Protein AF-A0A844G0D5-F1 (afdb_monomer_lite)

Structure (mmCIF, N/CA/C/O backbone):
data_AF-A0A844G0D5-F1
#
_entry.id   AF-A0A844G0D5-F1
#
loop_
_atom_site.group_PDB
_atom_site.id
_atom_site.type_symbol
_atom_site.label_atom_id
_atom_site.label_alt_id
_atom_site.label_comp_id
_atom_site.label_asym_id
_atom_site.label_entity_id
_atom_site.label_seq_id
_atom_site.pdbx_PDB_ins_code
_atom_site.Cartn_x
_atom_site.Cartn_y
_atom_site.Cartn_z
_atom_site.occupancy
_atom_site.B_iso_or_equiv
_atom_site.auth_seq_id
_atom_site.auth_comp_id
_atom_site.auth_asym_id
_atom_site.auth_atom_id
_atom_site.pdbx_PDB_model_num
ATOM 1 N N . MET A 1 1 ? -39.140 -32.812 5.237 1.00 31.84 1 MET A N 1
ATOM 2 C CA . MET A 1 1 ? -38.578 -34.084 4.718 1.00 31.84 1 MET A CA 1
ATOM 3 C C . MET A 1 1 ? -37.807 -33.756 3.448 1.00 31.84 1 MET A C 1
ATOM 5 O O . MET A 1 1 ? -38.370 -33.032 2.650 1.00 31.84 1 MET A O 1
ATOM 9 N N . SER A 1 2 ? -36.583 -34.176 3.140 1.00 32.50 2 SER A N 1
ATOM 10 C CA . SER A 1 2 ? -35.478 -34.917 3.774 1.00 32.50 2 SER A CA 1
ATOM 11 C C . SER A 1 2 ? -34.300 -34.649 2.803 1.00 32.50 2 SER A C 1
ATOM 13 O O . SER A 1 2 ? -34.477 -34.828 1.607 1.00 32.50 2 SER A O 1
ATOM 15 N N . MET A 1 3 ? -33.270 -33.871 3.144 1.00 36.62 3 MET A N 1
ATOM 16 C CA . MET A 1 3 ? -31.969 -34.285 3.696 1.00 36.62 3 MET A CA 1
ATOM 17 C C . MET A 1 3 ? -31.390 -35.587 3.098 1.00 36.62 3 MET A C 1
ATOM 19 O O . MET A 1 3 ? -31.870 -36.661 3.444 1.00 36.62 3 MET A O 1
ATOM 23 N N . LYS A 1 4 ? -30.366 -35.449 2.232 1.00 37.72 4 LYS A N 1
ATOM 24 C CA . LYS A 1 4 ? -29.312 -36.396 1.756 1.00 37.72 4 LYS A CA 1
ATOM 25 C C . LYS A 1 4 ? -28.784 -35.773 0.440 1.00 37.72 4 LYS A C 1
ATOM 27 O O . LYS A 1 4 ? -29.579 -35.555 -0.458 1.00 37.72 4 LYS A O 1
ATOM 32 N N . TYR A 1 5 ? -27.543 -35.312 0.275 1.00 47.44 5 TYR A N 1
ATOM 33 C CA . TYR A 1 5 ? -26.278 -35.990 0.537 1.00 47.44 5 TYR A CA 1
ATOM 34 C C . TYR A 1 5 ? -25.176 -35.025 1.004 1.00 47.44 5 TYR A C 1
ATOM 36 O O . TYR A 1 5 ? -25.018 -33.913 0.506 1.00 47.44 5 TYR A O 1
ATOM 44 N N . LEU A 1 6 ? -24.429 -35.523 1.985 1.00 38.25 6 LEU A N 1
ATOM 45 C CA . LEU A 1 6 ? -23.197 -35.012 2.568 1.00 38.25 6 LEU A CA 1
ATOM 46 C C . LEU A 1 6 ? -21.971 -35.536 1.795 1.00 38.25 6 LEU A C 1
ATOM 48 O O . LEU A 1 6 ? -22.014 -36.645 1.275 1.00 38.25 6 LEU A O 1
ATOM 52 N N . LEU A 1 7 ? -20.873 -34.777 1.916 1.00 35.59 7 LEU A N 1
ATOM 53 C CA . LEU A 1 7 ? -19.469 -35.218 2.025 1.00 35.59 7 LEU A CA 1
ATOM 54 C C . LEU A 1 7 ? -18.806 -35.940 0.837 1.00 35.59 7 LEU A C 1
ATOM 56 O O . LEU A 1 7 ? -19.034 -37.121 0.616 1.00 35.59 7 LEU A O 1
ATOM 60 N N . ALA A 1 8 ? -17.812 -35.277 0.234 1.00 34.84 8 ALA A N 1
ATOM 61 C CA . ALA A 1 8 ? -16.423 -35.761 0.163 1.00 34.84 8 ALA A CA 1
ATOM 62 C C . ALA A 1 8 ? -15.520 -34.684 -0.470 1.00 34.84 8 ALA A C 1
ATOM 64 O O . ALA A 1 8 ? -15.892 -34.087 -1.475 1.00 34.84 8 ALA A O 1
ATOM 65 N N . GLY A 1 9 ? -14.335 -34.442 0.106 1.00 31.00 9 GLY A N 1
ATOM 66 C CA . GLY A 1 9 ? -13.306 -33.598 -0.519 1.00 31.00 9 GLY A CA 1
ATOM 67 C C . GLY A 1 9 ? -12.493 -32.678 0.396 1.00 31.00 9 GLY A C 1
ATOM 68 O O . GLY A 1 9 ? -12.025 -31.647 -0.071 1.00 31.00 9 GLY A O 1
ATOM 69 N N . LEU A 1 10 ? -12.323 -33.005 1.683 1.00 35.44 10 LEU A N 1
ATOM 70 C CA . LEU A 1 10 ? -11.300 -32.397 2.546 1.00 35.44 10 LEU A CA 1
ATOM 71 C C . LEU A 1 10 ? -10.013 -33.235 2.452 1.00 35.44 10 LEU A C 1
ATOM 73 O O . LEU A 1 10 ? -9.980 -34.359 2.943 1.00 35.44 10 LEU A O 1
ATOM 77 N N . ALA A 1 11 ? -8.959 -32.680 1.856 1.00 38.16 11 ALA A N 1
ATOM 78 C CA . ALA A 1 11 ? -7.581 -33.156 2.004 1.00 38.16 11 ALA A CA 1
ATOM 79 C C . ALA A 1 11 ? -6.695 -31.913 2.198 1.00 38.16 11 ALA A C 1
ATOM 81 O O . ALA A 1 11 ? -6.458 -31.143 1.276 1.00 38.16 11 ALA A O 1
ATOM 82 N N . ALA A 1 12 ? -6.487 -31.523 3.456 1.00 36.75 12 ALA A N 1
ATOM 83 C CA . ALA A 1 12 ? -5.234 -31.748 4.178 1.00 36.75 12 ALA A CA 1
ATOM 84 C C . ALA A 1 12 ? -4.083 -30.841 3.697 1.00 36.75 12 ALA A C 1
ATOM 86 O O . ALA A 1 12 ? -3.117 -31.297 3.095 1.00 36.75 12 ALA A O 1
ATOM 87 N N . PHE A 1 13 ? -4.152 -29.547 4.036 1.00 33.94 13 PHE A N 1
ATOM 88 C CA . PHE A 1 13 ? -2.944 -28.728 4.149 1.00 33.94 13 PHE A CA 1
ATOM 89 C C . PHE A 1 13 ? -2.315 -29.043 5.509 1.00 33.94 13 PHE A C 1
ATOM 91 O O . PHE A 1 13 ? -2.701 -28.496 6.543 1.00 33.94 13 PHE A O 1
ATOM 98 N N . ALA A 1 14 ? -1.416 -30.026 5.505 1.00 38.28 14 ALA A N 1
ATOM 99 C CA . ALA A 1 14 ? -0.657 -30.431 6.672 1.00 38.28 14 ALA A CA 1
ATOM 100 C C . ALA A 1 14 ? 0.222 -29.262 7.137 1.00 38.28 14 ALA A C 1
ATOM 102 O O . ALA A 1 14 ? 1.175 -28.847 6.481 1.00 38.28 14 ALA A O 1
ATOM 103 N N . PHE A 1 15 ? -0.155 -28.729 8.291 1.00 33.50 15 PHE A N 1
ATOM 104 C CA . PHE A 1 15 ? 0.658 -27.898 9.155 1.00 33.50 15 PHE A CA 1
ATOM 105 C C . PHE A 1 15 ? 1.922 -28.691 9.508 1.00 33.50 15 PHE A C 1
ATOM 107 O O . PHE A 1 15 ? 1.870 -29.612 10.322 1.00 33.50 15 PHE A O 1
ATOM 114 N N . CYS A 1 16 ? 3.055 -28.371 8.882 1.00 36.06 16 CYS A N 1
ATOM 115 C CA . CYS A 1 16 ? 4.358 -28.906 9.275 1.00 36.06 16 CYS A CA 1
ATOM 116 C C . CYS A 1 16 ? 4.806 -28.288 10.612 1.00 36.06 16 CYS A C 1
ATOM 118 O O . CYS A 1 16 ? 5.798 -27.569 10.675 1.00 36.06 16 CYS A O 1
ATOM 120 N N . ALA A 1 17 ? 4.083 -28.581 11.695 1.00 38.66 17 ALA A N 1
ATOM 121 C CA . ALA A 1 17 ? 4.674 -28.674 13.021 1.00 38.66 17 ALA A CA 1
ATOM 122 C C . ALA A 1 17 ? 5.252 -30.084 13.152 1.00 38.66 17 ALA A C 1
ATOM 124 O O . ALA A 1 17 ? 4.632 -30.998 13.693 1.00 38.66 17 ALA A O 1
ATOM 125 N N . GLY A 1 18 ? 6.442 -30.261 12.581 1.00 33.59 18 GLY A N 1
ATOM 126 C CA . GLY A 1 18 ? 7.278 -31.412 12.871 1.00 33.59 18 GLY A CA 1
ATOM 127 C C . GLY A 1 18 ? 7.755 -31.316 14.314 1.00 33.59 18 GLY A C 1
ATOM 128 O O . GLY A 1 18 ? 8.625 -30.511 14.633 1.00 33.59 18 GLY A O 1
ATOM 129 N N . LEU A 1 19 ? 7.139 -32.132 15.166 1.00 35.66 19 LEU A N 1
ATOM 130 C CA . LEU A 1 19 ? 7.637 -32.573 16.462 1.00 35.66 19 LEU A CA 1
ATOM 131 C C . LEU A 1 19 ? 9.117 -32.967 16.342 1.00 35.66 19 LEU A C 1
ATOM 133 O O . LEU A 1 19 ? 9.436 -34.039 15.833 1.00 35.66 19 LEU A O 1
ATOM 137 N N . TYR A 1 20 ? 10.019 -32.119 16.833 1.00 32.41 20 TYR A N 1
ATOM 138 C CA . TYR A 1 20 ? 11.376 -32.545 17.155 1.00 32.41 20 TYR A CA 1
ATOM 139 C C . TYR A 1 20 ? 11.328 -33.215 18.530 1.00 32.41 20 TYR A C 1
ATOM 141 O O . TYR A 1 20 ? 11.300 -32.553 19.567 1.00 32.41 20 TYR A O 1
ATOM 149 N N . ALA A 1 21 ? 11.286 -34.547 18.532 1.00 36.50 21 ALA A N 1
ATOM 150 C CA . ALA A 1 21 ? 11.771 -35.319 19.663 1.00 36.50 21 ALA A CA 1
ATOM 151 C C . ALA A 1 21 ? 13.274 -35.019 19.791 1.00 36.50 21 ALA A C 1
ATOM 153 O O . ALA A 1 21 ? 14.053 -35.334 18.892 1.00 36.50 21 ALA A O 1
ATOM 154 N N . GLY A 1 22 ? 13.664 -34.314 20.852 1.00 35.66 22 GLY A N 1
ATOM 155 C CA . GLY A 1 22 ? 15.055 -33.934 21.082 1.00 35.66 22 GLY A CA 1
ATOM 156 C C . GLY A 1 22 ? 15.931 -35.149 21.414 1.00 35.66 22 GLY A C 1
ATOM 157 O O . GLY A 1 22 ? 15.570 -35.910 22.313 1.00 35.66 22 GLY A O 1
ATOM 158 N N . PRO A 1 23 ? 17.092 -35.325 20.758 1.00 41.28 23 PRO A N 1
ATOM 159 C CA . PRO A 1 23 ? 18.211 -36.073 21.312 1.00 41.28 23 PRO A CA 1
ATOM 160 C C . PRO A 1 23 ? 19.086 -35.150 22.190 1.00 41.28 23 PRO A C 1
ATOM 162 O O . PRO A 1 23 ? 18.969 -33.924 22.107 1.00 41.28 23 PRO A O 1
ATOM 165 N N . PRO A 1 24 ? 19.910 -35.718 23.090 1.00 39.94 24 PRO A N 1
ATOM 166 C CA . PRO A 1 24 ? 20.406 -35.038 24.281 1.00 39.94 24 PRO A CA 1
ATOM 167 C C . PRO A 1 24 ? 21.399 -33.912 23.978 1.00 39.94 24 PRO A C 1
ATOM 169 O O . PRO A 1 24 ? 22.038 -33.856 22.930 1.00 39.94 24 PRO A O 1
ATOM 172 N N . ALA A 1 25 ? 21.505 -33.015 24.955 1.00 50.50 25 ALA A N 1
ATOM 173 C CA . ALA A 1 25 ? 22.371 -31.850 24.968 1.00 50.50 25 ALA A CA 1
ATOM 174 C C . ALA A 1 25 ? 23.836 -32.157 24.599 1.00 50.50 25 ALA A C 1
ATOM 176 O O . ALA A 1 25 ? 24.420 -33.112 25.105 1.00 50.50 25 ALA A O 1
ATOM 177 N N . GLY A 1 26 ? 24.450 -31.243 23.833 1.00 48.50 26 GLY A N 1
ATOM 178 C CA . GLY A 1 26 ? 25.867 -30.912 24.025 1.00 48.50 26 GLY A CA 1
ATOM 179 C C . GLY A 1 26 ? 26.866 -31.239 22.912 1.00 48.50 26 GLY A C 1
ATOM 180 O O . GLY A 1 26 ? 27.995 -31.587 23.238 1.00 48.50 26 GLY A O 1
ATOM 181 N N . GLY A 1 27 ? 26.531 -31.076 21.628 1.00 45.41 27 GLY A N 1
ATOM 182 C CA . GLY A 1 27 ? 27.540 -31.098 20.558 1.00 45.41 27 GLY A CA 1
ATOM 183 C C . GLY A 1 27 ? 27.224 -30.112 19.429 1.00 45.41 27 GLY A C 1
ATOM 184 O O . GLY A 1 27 ? 26.044 -29.927 19.121 1.00 45.41 27 GLY A O 1
ATOM 185 N N . PRO A 1 28 ? 28.229 -29.451 18.817 1.00 53.16 28 PRO A N 1
ATOM 186 C CA . PRO A 1 28 ? 28.007 -28.681 17.598 1.00 53.16 28 PRO A CA 1
ATOM 187 C C . PRO A 1 28 ? 27.463 -29.606 16.496 1.00 53.16 28 PRO A C 1
ATOM 189 O O . PRO A 1 28 ? 27.826 -30.787 16.462 1.00 53.16 28 PRO A O 1
ATOM 192 N N . PRO A 1 29 ? 26.580 -29.106 15.612 1.00 54.66 29 PRO A N 1
ATOM 193 C CA . PRO A 1 29 ? 26.062 -29.906 14.510 1.00 54.66 29 PRO A CA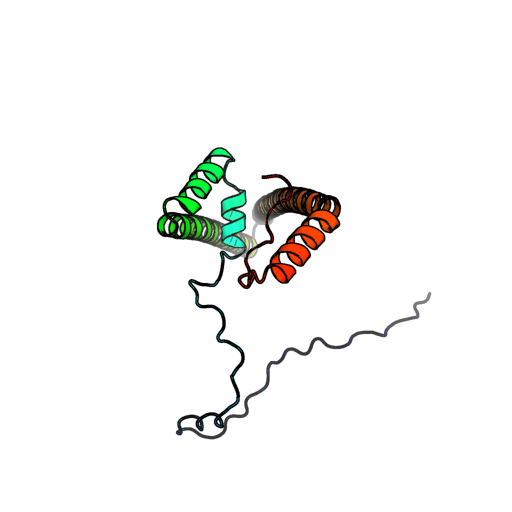 1
ATOM 194 C C . PRO A 1 29 ? 27.230 -30.438 13.664 1.00 54.66 29 PRO A C 1
ATOM 196 O O . PRO A 1 29 ? 28.222 -29.721 13.494 1.00 54.66 29 PRO A O 1
ATOM 199 N N . PRO A 1 30 ? 27.139 -31.677 13.143 1.00 55.47 30 PRO A N 1
ATOM 200 C CA . PRO A 1 30 ? 28.159 -32.196 12.246 1.00 55.47 30 PRO A CA 1
ATOM 201 C C . PRO A 1 30 ? 28.320 -31.232 11.061 1.00 55.47 30 PRO A C 1
ATOM 203 O O . PRO A 1 30 ? 27.312 -30.693 10.584 1.00 55.47 30 PRO A O 1
ATOM 206 N N . PRO A 1 31 ? 29.556 -30.977 10.598 1.00 59.41 31 PRO A N 1
ATOM 207 C CA . PRO A 1 31 ? 29.761 -30.164 9.412 1.00 59.41 31 PRO A CA 1
ATOM 208 C C . PRO A 1 31 ? 28.974 -30.782 8.246 1.00 59.41 31 PRO A C 1
ATOM 210 O O . PRO A 1 31 ? 28.897 -32.013 8.148 1.00 59.41 31 PRO A O 1
ATOM 213 N N . PRO A 1 32 ? 28.339 -29.958 7.396 1.00 57.19 32 PRO A N 1
ATOM 214 C CA . PRO A 1 32 ? 27.645 -30.473 6.228 1.00 57.19 32 PRO A CA 1
ATOM 215 C C . PRO A 1 32 ? 28.630 -31.268 5.355 1.00 57.19 32 PRO A C 1
ATOM 217 O O . PRO A 1 32 ? 29.802 -30.894 5.281 1.00 57.19 32 PRO A O 1
ATOM 220 N N . PRO A 1 33 ? 28.183 -32.360 4.711 1.00 58.94 33 PRO A N 1
ATOM 221 C CA . PRO A 1 33 ? 29.015 -33.093 3.768 1.00 58.94 33 PRO A CA 1
ATOM 222 C C . PRO A 1 33 ? 29.485 -32.149 2.656 1.00 58.94 33 PRO A C 1
ATOM 224 O O . PRO A 1 33 ? 28.680 -31.398 2.096 1.00 58.94 33 PRO A O 1
ATOM 227 N N . ASP A 1 34 ? 30.784 -32.183 2.362 1.00 48.97 34 ASP A N 1
ATOM 228 C CA . ASP A 1 34 ? 31.398 -31.363 1.321 1.00 48.97 34 ASP A CA 1
ATOM 229 C C . ASP A 1 34 ? 30.656 -31.559 -0.014 1.00 48.97 34 ASP A C 1
ATOM 231 O O . ASP A 1 34 ? 30.569 -32.672 -0.533 1.00 48.97 34 ASP A O 1
ATOM 235 N N . GLY A 1 35 ? 30.115 -30.472 -0.576 1.00 54.34 35 GLY A N 1
ATOM 236 C CA . GLY A 1 35 ? 29.623 -30.442 -1.960 1.00 54.34 35 GLY A CA 1
ATOM 237 C C . GLY A 1 35 ? 28.108 -30.376 -2.180 1.00 54.34 35 GLY A C 1
ATOM 238 O O . GLY A 1 35 ? 27.682 -30.410 -3.332 1.00 54.34 35 GLY A O 1
ATOM 239 N N . VAL A 1 36 ? 27.280 -30.233 -1.142 1.00 48.06 36 VAL A N 1
ATOM 240 C CA . VAL A 1 36 ? 25.894 -29.763 -1.323 1.00 48.06 36 VAL A CA 1
ATOM 241 C C . VAL A 1 36 ? 25.842 -28.259 -1.104 1.00 48.06 36 VAL A C 1
ATOM 243 O O . VAL A 1 36 ? 25.799 -27.790 0.033 1.00 48.06 36 VAL A O 1
ATOM 246 N N . ASP A 1 37 ? 25.833 -27.503 -2.205 1.00 54.06 37 ASP A N 1
ATOM 247 C CA . ASP A 1 37 ? 25.404 -26.107 -2.191 1.00 54.06 37 ASP A CA 1
ATOM 248 C C . ASP A 1 37 ? 24.008 -26.066 -1.563 1.00 54.06 37 ASP A C 1
ATOM 250 O O . ASP A 1 37 ? 23.011 -26.484 -2.161 1.00 54.06 37 ASP A O 1
ATOM 254 N N . GLY A 1 38 ? 23.939 -25.625 -0.305 1.00 53.16 38 GLY A N 1
ATOM 255 C CA . GLY A 1 38 ? 22.669 -25.368 0.354 1.00 53.16 38 GLY A CA 1
ATOM 256 C C . GLY A 1 38 ? 21.828 -24.413 -0.500 1.00 53.16 38 GLY A C 1
ATOM 257 O O . GLY A 1 38 ? 22.382 -23.647 -1.296 1.00 53.16 38 GLY A O 1
ATOM 258 N N . PRO A 1 39 ? 20.489 -24.426 -0.357 1.00 64.44 39 PRO A N 1
ATOM 259 C CA . PRO A 1 39 ? 19.655 -23.438 -1.030 1.00 64.44 39 PRO A CA 1
ATOM 260 C C . PRO A 1 39 ? 20.236 -22.042 -0.765 1.00 64.44 39 PRO A C 1
ATOM 262 O O . PRO A 1 39 ? 20.651 -21.781 0.373 1.00 64.44 39 PRO A O 1
ATOM 265 N N . PRO A 1 40 ? 20.314 -21.167 -1.789 1.00 67.06 40 PRO A N 1
ATOM 266 C CA . PRO A 1 40 ? 20.965 -19.875 -1.648 1.00 67.06 40 PRO A CA 1
ATOM 267 C C . PRO A 1 40 ? 20.401 -19.167 -0.415 1.00 67.06 40 PRO A C 1
ATOM 269 O O . PRO A 1 40 ? 19.182 -19.220 -0.191 1.00 67.06 40 PRO A O 1
ATOM 272 N N . PRO A 1 41 ? 21.262 -18.546 0.411 1.00 64.44 41 PRO A N 1
ATOM 273 C CA . PRO A 1 41 ? 20.816 -17.912 1.636 1.00 64.44 41 PRO A CA 1
ATOM 274 C C . PRO A 1 41 ? 19.680 -16.938 1.307 1.00 64.44 41 PRO A C 1
ATOM 276 O O . PRO A 1 41 ? 19.742 -16.250 0.280 1.00 64.44 41 PRO A O 1
ATOM 279 N N . PRO A 1 42 ? 18.620 -16.881 2.137 1.00 60.09 42 PRO A N 1
ATOM 280 C CA . PRO A 1 42 ? 17.529 -15.955 1.895 1.00 60.09 42 PRO A CA 1
ATOM 281 C C . PRO A 1 42 ? 18.110 -14.546 1.751 1.00 60.09 42 PRO A C 1
ATOM 283 O O . PRO A 1 42 ? 19.023 -14.194 2.506 1.00 60.09 42 PRO A O 1
ATOM 286 N N . PRO A 1 43 ? 17.593 -13.732 0.812 1.00 55.78 43 PRO A N 1
ATOM 287 C CA . PRO A 1 43 ? 18.140 -12.412 0.560 1.00 55.78 43 PRO A CA 1
ATOM 288 C C . PRO A 1 43 ? 18.223 -11.633 1.871 1.00 55.78 43 PRO A C 1
ATOM 290 O O . PRO A 1 43 ? 17.287 -11.659 2.693 1.00 55.78 43 PRO A O 1
ATOM 293 N N . SER A 1 44 ? 19.362 -10.964 2.065 1.00 53.00 44 SER A N 1
ATOM 294 C CA . SER A 1 44 ? 19.618 -10.145 3.249 1.00 53.00 44 SER A CA 1
ATOM 295 C C . SER A 1 44 ? 18.489 -9.128 3.441 1.00 53.00 44 SER A C 1
ATOM 297 O O . SER A 1 44 ? 17.753 -8.794 2.510 1.00 53.00 44 SER A O 1
ATOM 299 N N . ARG A 1 45 ? 18.326 -8.588 4.653 1.00 54.22 45 ARG A N 1
ATOM 300 C CA . ARG A 1 45 ? 17.307 -7.554 4.927 1.00 54.22 45 ARG A CA 1
ATOM 301 C C . ARG A 1 45 ? 17.429 -6.338 3.992 1.00 54.22 45 ARG A C 1
ATOM 303 O O . ARG A 1 45 ? 16.438 -5.654 3.764 1.00 54.22 45 ARG A O 1
ATOM 310 N N . GLU A 1 46 ? 18.620 -6.094 3.452 1.00 48.84 46 GLU A N 1
ATOM 311 C CA . GLU A 1 46 ? 18.920 -5.040 2.478 1.00 48.84 46 GLU A CA 1
ATOM 312 C C . GLU A 1 46 ? 18.571 -5.430 1.036 1.00 48.84 46 GLU A C 1
ATOM 314 O O . GLU A 1 46 ? 18.187 -4.563 0.255 1.00 48.84 46 GLU A O 1
ATOM 319 N N . GLN A 1 47 ? 18.659 -6.720 0.696 1.00 48.31 47 GLN A N 1
ATOM 320 C CA . GLN A 1 47 ? 18.222 -7.276 -0.592 1.00 48.31 47 GLN A CA 1
ATOM 321 C C . GLN A 1 47 ? 16.711 -7.537 -0.637 1.00 48.31 47 GLN A C 1
ATOM 323 O O . GLN A 1 47 ? 16.117 -7.637 -1.711 1.00 48.31 47 GLN A O 1
ATOM 328 N N . ARG A 1 48 ? 16.063 -7.653 0.526 1.00 60.75 48 ARG A N 1
ATOM 329 C CA . ARG A 1 48 ? 14.614 -7.795 0.627 1.00 60.75 48 ARG A CA 1
ATOM 330 C C . ARG A 1 48 ? 13.979 -6.447 0.280 1.00 60.75 48 ARG A C 1
ATOM 332 O O . ARG A 1 48 ? 14.128 -5.470 1.010 1.00 60.75 48 ARG A O 1
ATOM 339 N N . GLY A 1 49 ? 13.282 -6.399 -0.855 1.00 66.44 49 GLY A N 1
ATOM 340 C CA . GLY A 1 49 ? 12.522 -5.223 -1.272 1.00 66.44 49 GLY A CA 1
ATOM 341 C C . GLY A 1 49 ? 11.486 -4.789 -0.227 1.00 66.44 49 GLY A C 1
ATOM 342 O O . GLY A 1 49 ? 11.226 -5.477 0.764 1.00 66.44 49 GLY A O 1
ATOM 343 N N . PHE A 1 50 ? 10.867 -3.630 -0.443 1.00 81.88 50 PHE A N 1
ATOM 344 C CA . PHE A 1 50 ? 9.866 -3.120 0.492 1.00 81.88 50 PHE A CA 1
ATOM 345 C C . PHE A 1 50 ? 8.663 -4.058 0.612 1.00 81.88 50 PHE A C 1
ATOM 347 O O . PHE A 1 50 ? 8.111 -4.523 -0.386 1.00 81.88 50 PHE A O 1
ATOM 354 N N . GLY A 1 51 ? 8.245 -4.313 1.853 1.00 80.75 51 GLY A N 1
ATOM 355 C CA . GLY A 1 51 ? 7.081 -5.143 2.141 1.00 80.75 51 GLY A CA 1
ATOM 356 C C . GLY A 1 51 ? 5.745 -4.446 1.836 1.00 80.75 51 GLY A C 1
ATOM 357 O O . GLY A 1 51 ? 5.708 -3.231 1.616 1.00 80.75 51 GLY A O 1
ATOM 358 N N . PRO A 1 52 ? 4.621 -5.185 1.895 1.00 80.31 52 PRO A N 1
ATOM 359 C CA . PRO A 1 52 ? 3.293 -4.669 1.543 1.00 80.31 52 PRO A CA 1
ATOM 360 C C . PRO A 1 52 ? 2.878 -3.401 2.305 1.00 80.31 52 PRO A C 1
ATOM 362 O O . PRO A 1 52 ? 2.283 -2.499 1.725 1.00 80.31 52 PRO A O 1
ATOM 365 N N . ALA A 1 53 ? 3.230 -3.293 3.591 1.00 83.38 53 ALA A N 1
ATOM 366 C CA . ALA A 1 53 ? 2.892 -2.130 4.414 1.00 83.38 53 ALA A CA 1
ATOM 367 C C . ALA A 1 53 ? 3.556 -0.832 3.922 1.00 83.38 53 ALA A C 1
ATOM 369 O O . ALA A 1 53 ? 2.918 0.218 3.919 1.00 83.38 53 ALA A O 1
ATOM 370 N N . VAL A 1 54 ? 4.811 -0.913 3.473 1.00 90.25 54 VAL A N 1
ATOM 371 C CA . VAL A 1 54 ? 5.544 0.235 2.923 1.00 90.25 54 VAL A CA 1
ATOM 372 C C . VAL A 1 54 ? 4.918 0.671 1.601 1.00 90.25 54 VAL A C 1
ATOM 374 O O . VAL A 1 54 ? 4.642 1.851 1.412 1.00 90.25 54 VAL A O 1
ATOM 377 N N . TRP A 1 55 ? 4.621 -0.278 0.708 1.00 86.75 55 TRP A N 1
ATOM 378 C CA . TRP A 1 55 ? 3.967 0.034 -0.566 1.00 86.75 55 TRP A CA 1
ATOM 379 C C . TRP A 1 55 ? 2.572 0.621 -0.391 1.00 86.75 55 TRP A C 1
ATOM 381 O O . TRP A 1 55 ? 2.188 1.529 -1.126 1.00 86.75 55 TRP A O 1
ATOM 391 N N . ARG A 1 56 ? 1.829 0.163 0.616 1.00 89.31 56 ARG A N 1
ATOM 392 C CA . ARG A 1 56 ? 0.546 0.764 0.967 1.00 89.31 56 ARG A CA 1
ATOM 393 C C . ARG A 1 56 ? 0.713 2.195 1.473 1.00 89.31 56 ARG A C 1
ATOM 395 O O . ARG A 1 56 ? 0.003 3.071 0.993 1.00 89.31 56 ARG A O 1
ATOM 402 N N . ALA A 1 57 ? 1.667 2.452 2.369 1.00 91.75 57 ALA A N 1
ATOM 403 C CA . ALA A 1 57 ? 1.954 3.812 2.830 1.00 91.75 57 ALA A CA 1
ATOM 404 C C . ALA A 1 57 ? 2.328 4.733 1.656 1.00 91.75 57 ALA A C 1
ATOM 406 O O . ALA A 1 57 ? 1.781 5.823 1.525 1.00 91.75 57 ALA A O 1
ATOM 407 N N . PHE A 1 58 ? 3.166 4.248 0.737 1.00 90.94 58 PHE A N 1
ATOM 408 C CA . PHE A 1 58 ? 3.515 4.960 -0.491 1.00 90.94 58 PHE A CA 1
ATOM 409 C C . PHE A 1 58 ? 2.294 5.251 -1.385 1.00 90.94 58 PHE A C 1
ATOM 411 O O . PHE A 1 58 ? 2.168 6.342 -1.937 1.00 90.94 58 PHE A O 1
ATOM 418 N N . SER A 1 59 ? 1.354 4.308 -1.507 1.00 87.06 59 SER A N 1
ATOM 419 C CA . SER A 1 59 ? 0.143 4.490 -2.325 1.00 87.06 59 SER A CA 1
ATOM 420 C C . SER A 1 59 ? -0.814 5.569 -1.800 1.00 87.06 59 SER A C 1
ATOM 422 O O . SER A 1 59 ? -1.614 6.094 -2.572 1.00 87.06 59 SER A O 1
ATOM 424 N N . ARG A 1 60 ? -0.720 5.916 -0.509 1.00 89.50 60 ARG A N 1
ATOM 425 C CA . ARG A 1 60 ? -1.529 6.965 0.131 1.00 89.50 60 ARG A CA 1
ATOM 426 C C . ARG A 1 60 ? -0.994 8.381 -0.104 1.00 89.50 60 ARG A C 1
ATOM 428 O O . ARG A 1 60 ? -1.722 9.335 0.140 1.00 89.50 60 ARG A O 1
ATOM 435 N N . LEU A 1 61 ? 0.246 8.520 -0.574 1.00 90.75 61 LEU A N 1
ATOM 436 C CA . LEU A 1 61 ? 0.838 9.819 -0.901 1.00 90.75 61 LEU A CA 1
ATOM 437 C C . LEU A 1 61 ? 0.108 10.502 -2.068 1.00 90.75 61 LEU A C 1
ATOM 439 O O . LEU A 1 61 ? -0.520 9.837 -2.902 1.00 90.75 61 LEU A O 1
ATOM 443 N N . THR A 1 62 ? 0.235 11.825 -2.171 1.00 89.25 62 THR A N 1
ATOM 444 C CA . THR A 1 62 ? -0.162 12.554 -3.385 1.00 89.25 62 THR A CA 1
ATOM 445 C C . THR A 1 62 ? 0.761 12.194 -4.552 1.00 89.25 62 THR A C 1
ATOM 447 O O . THR A 1 62 ? 1.851 11.650 -4.360 1.00 89.25 62 THR A O 1
ATOM 450 N N . GLU A 1 63 ? 0.341 12.478 -5.788 1.00 87.19 63 GLU A N 1
ATOM 451 C CA . GLU A 1 63 ? 1.200 12.220 -6.951 1.00 87.19 63 GLU A CA 1
ATOM 452 C C . GLU A 1 63 ? 2.498 13.034 -6.887 1.00 87.19 63 GLU A C 1
ATOM 454 O O . GLU A 1 63 ? 3.567 12.493 -7.144 1.00 87.19 63 GLU A O 1
ATOM 459 N N . GLU A 1 64 ? 2.426 14.290 -6.451 1.00 90.31 64 GLU A N 1
ATOM 460 C CA . GLU A 1 64 ? 3.591 15.164 -6.266 1.00 90.31 64 GLU A CA 1
ATOM 461 C C . GLU A 1 64 ? 4.594 14.561 -5.276 1.00 90.31 64 GLU A C 1
ATOM 463 O O . GLU A 1 64 ? 5.764 14.379 -5.609 1.00 90.31 64 GLU A O 1
ATOM 468 N N . GLN A 1 65 ? 4.114 14.130 -4.105 1.00 91.81 65 GLN A N 1
ATOM 469 C CA . GLN A 1 65 ? 4.940 13.474 -3.090 1.00 91.81 65 GLN A CA 1
ATOM 470 C C . GLN A 1 65 ? 5.560 12.172 -3.607 1.00 91.81 65 GLN A C 1
ATOM 472 O O . GLN A 1 65 ? 6.723 11.884 -3.323 1.00 91.81 65 GLN A O 1
ATOM 477 N N . ARG A 1 66 ? 4.810 11.376 -4.384 1.00 91.12 66 ARG A N 1
ATOM 478 C CA . ARG A 1 66 ? 5.353 10.164 -5.015 1.00 91.12 66 ARG A CA 1
ATOM 479 C C . ARG A 1 66 ? 6.479 10.501 -5.980 1.00 91.12 66 ARG A C 1
ATOM 481 O O . ARG A 1 66 ? 7.512 9.841 -5.937 1.00 91.12 66 ARG A O 1
ATOM 488 N N . GLN A 1 67 ? 6.294 11.505 -6.834 1.00 90.25 67 GLN A N 1
ATOM 489 C CA . GLN A 1 67 ? 7.298 11.908 -7.817 1.00 90.25 67 GLN A CA 1
ATOM 490 C C . GLN A 1 67 ? 8.567 12.433 -7.143 1.00 90.25 67 GLN A C 1
ATOM 492 O O . GLN A 1 67 ? 9.667 12.061 -7.545 1.00 90.25 67 GLN A O 1
ATOM 497 N N . GLU A 1 68 ? 8.443 13.247 -6.095 1.00 92.06 68 GLU A N 1
ATOM 498 C CA . GLU A 1 68 ? 9.591 13.700 -5.300 1.00 92.06 68 GLU A CA 1
ATOM 499 C C . GLU A 1 68 ? 10.354 12.532 -4.680 1.00 92.06 68 GLU A C 1
ATOM 501 O O . GLU A 1 68 ? 11.577 12.454 -4.800 1.00 92.06 68 GLU A O 1
ATOM 506 N N . LEU A 1 69 ? 9.633 11.573 -4.096 1.00 92.44 69 LEU A N 1
ATOM 507 C CA . LEU A 1 69 ? 10.247 10.378 -3.536 1.00 92.44 69 LEU A CA 1
ATOM 508 C C . LEU A 1 69 ? 10.947 9.539 -4.617 1.00 92.44 69 LEU A C 1
ATOM 510 O O . LEU A 1 69 ? 12.045 9.042 -4.399 1.00 92.44 69 LEU A O 1
ATOM 514 N N . LEU A 1 70 ? 10.340 9.389 -5.796 1.00 89.75 70 LEU A N 1
ATOM 515 C CA . LEU A 1 70 ? 10.917 8.621 -6.902 1.00 89.75 70 LEU A CA 1
ATOM 516 C C . LEU A 1 70 ? 12.151 9.297 -7.514 1.00 89.75 70 LEU A C 1
ATOM 518 O O . LEU A 1 70 ? 13.041 8.593 -7.985 1.00 89.75 70 LEU A O 1
ATOM 522 N N . LYS A 1 71 ? 12.269 10.630 -7.460 1.00 92.50 71 LYS A N 1
ATOM 523 C CA . LYS A 1 71 ? 13.516 11.322 -7.836 1.00 92.50 71 LYS A CA 1
ATOM 524 C C . LYS A 1 71 ? 14.677 10.886 -6.941 1.00 92.50 71 LYS A C 1
ATOM 526 O O . LYS A 1 71 ? 15.758 10.606 -7.459 1.00 92.50 71 LYS A O 1
ATOM 531 N N . LEU A 1 72 ? 14.426 10.727 -5.635 1.00 90.44 72 LEU A N 1
ATOM 532 C CA . LEU A 1 72 ? 15.429 10.224 -4.690 1.00 90.44 72 LEU A CA 1
ATOM 533 C C . LEU A 1 72 ? 15.912 8.823 -5.058 1.00 90.44 72 LEU A C 1
ATOM 535 O O . LEU A 1 72 ? 17.077 8.522 -4.857 1.00 90.44 72 LEU A O 1
ATOM 539 N N . GLN A 1 73 ? 15.079 7.973 -5.661 1.00 87.31 73 GLN A N 1
ATOM 540 C CA . GLN A 1 73 ? 15.517 6.637 -6.079 1.00 87.31 73 GLN A CA 1
ATOM 541 C C . GLN A 1 73 ? 16.727 6.680 -7.031 1.00 87.31 73 GLN A C 1
ATOM 543 O O . GLN A 1 73 ? 17.552 5.767 -7.005 1.00 87.31 73 GLN A O 1
ATOM 548 N N . VAL A 1 74 ? 16.825 7.724 -7.861 1.00 86.69 74 VAL A N 1
ATOM 549 C CA . VAL A 1 74 ? 17.920 7.914 -8.822 1.00 86.69 74 VAL A CA 1
ATOM 550 C C . VAL A 1 74 ? 19.043 8.769 -8.232 1.00 86.69 74 VAL A C 1
ATOM 552 O O . VAL A 1 74 ? 20.208 8.467 -8.471 1.00 86.69 74 VAL A O 1
ATOM 555 N N . SER A 1 75 ? 18.714 9.824 -7.478 1.00 91.69 75 SER A N 1
ATOM 556 C CA . SER A 1 75 ? 19.713 10.771 -6.959 1.00 91.69 75 SER A CA 1
ATOM 557 C C . SER A 1 75 ? 20.358 10.345 -5.638 1.00 91.69 75 SER A C 1
ATOM 559 O O . SER A 1 75 ? 21.530 10.630 -5.425 1.00 91.69 75 SER A O 1
ATOM 561 N N 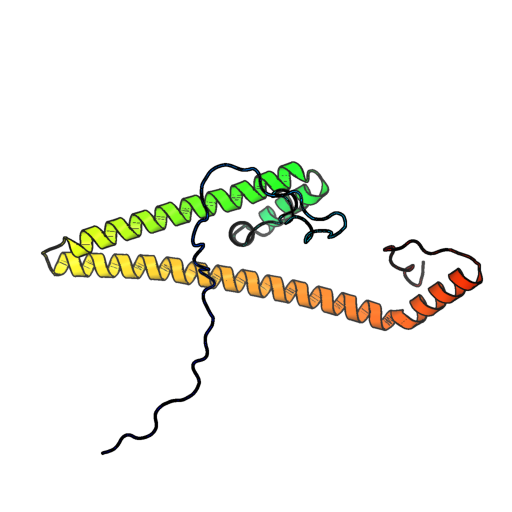. ASP A 1 76 ? 19.607 9.685 -4.753 1.00 92.31 76 ASP A N 1
ATOM 562 C CA . ASP A 1 76 ? 20.051 9.223 -3.433 1.00 92.31 76 ASP A CA 1
ATOM 563 C C . ASP A 1 76 ? 19.250 7.982 -2.980 1.00 92.31 76 ASP A C 1
ATOM 565 O O . ASP A 1 76 ? 18.220 8.044 -2.292 1.00 92.31 76 ASP A O 1
ATOM 569 N N . ALA A 1 77 ? 19.748 6.810 -3.377 1.00 89.44 77 ALA A N 1
ATOM 570 C CA . ALA A 1 77 ? 19.101 5.534 -3.094 1.00 89.44 77 ALA A CA 1
ATOM 571 C C . ALA A 1 77 ? 19.065 5.179 -1.592 1.00 89.44 77 ALA A C 1
ATOM 573 O O . ALA A 1 77 ? 18.238 4.359 -1.176 1.00 89.44 77 ALA A O 1
ATOM 574 N N . GLU A 1 78 ? 19.950 5.740 -0.765 1.00 91.25 78 GLU A N 1
ATOM 575 C CA . GLU A 1 78 ? 19.921 5.545 0.689 1.00 91.25 78 GLU A CA 1
ATOM 576 C C . GLU A 1 78 ? 18.784 6.353 1.306 1.00 91.25 78 GLU A C 1
ATOM 578 O O . GLU A 1 78 ? 17.940 5.793 2.013 1.00 91.25 78 GLU A O 1
ATOM 583 N N . GLN A 1 79 ? 18.692 7.639 0.963 1.00 92.19 79 GLN A N 1
ATOM 584 C CA . GLN A 1 79 ? 17.632 8.515 1.446 1.00 92.19 79 GLN A CA 1
ATOM 585 C C . GLN A 1 79 ? 16.250 8.024 1.005 1.00 92.19 79 GLN A C 1
ATOM 587 O O . GLN A 1 79 ? 15.317 7.999 1.813 1.00 92.19 79 GLN A O 1
ATOM 592 N N . PHE A 1 80 ? 16.121 7.541 -0.236 1.00 92.38 80 PHE A N 1
ATOM 593 C CA . PHE A 1 80 ? 14.900 6.888 -0.710 1.00 92.38 80 PHE A CA 1
ATOM 594 C C . PHE A 1 80 ? 14.511 5.688 0.164 1.00 92.38 80 PHE A C 1
ATOM 596 O O . PHE A 1 80 ? 13.360 5.564 0.596 1.00 92.38 80 PHE A O 1
ATOM 603 N N . ARG A 1 81 ? 15.475 4.804 0.466 1.00 90.31 81 ARG A N 1
ATOM 604 C CA . ARG A 1 81 ? 15.235 3.619 1.302 1.00 90.31 81 ARG A CA 1
ATOM 605 C C . ARG A 1 81 ? 14.817 3.983 2.717 1.00 90.31 81 ARG A C 1
ATOM 607 O O . ARG A 1 81 ? 13.895 3.357 3.244 1.00 90.31 81 ARG A O 1
ATOM 614 N N . THR A 1 82 ? 15.441 4.996 3.301 1.00 92.94 82 THR A N 1
ATOM 615 C CA . THR A 1 82 ? 15.086 5.512 4.624 1.00 92.94 82 THR A CA 1
ATOM 616 C C . THR A 1 82 ? 13.668 6.070 4.633 1.00 92.94 82 THR A C 1
ATOM 618 O O . THR A 1 82 ? 12.843 5.600 5.415 1.00 92.94 82 THR A O 1
ATOM 621 N N . LYS A 1 83 ? 13.324 6.960 3.696 1.00 93.38 83 LYS A N 1
ATOM 622 C CA . LYS A 1 83 ? 11.980 7.550 3.611 1.00 93.38 83 LYS A CA 1
ATOM 623 C C . LYS A 1 83 ? 10.882 6.506 3.411 1.00 93.38 83 LYS A C 1
ATOM 625 O O . LYS A 1 83 ? 9.837 6.565 4.055 1.00 93.38 83 LYS A O 1
ATOM 630 N N . MET A 1 84 ? 11.121 5.508 2.565 1.00 93.12 84 MET A N 1
ATOM 631 C CA . MET A 1 84 ? 10.177 4.406 2.368 1.00 93.12 84 MET A CA 1
ATOM 632 C C . MET A 1 84 ? 9.964 3.584 3.649 1.00 93.12 84 MET A C 1
ATOM 634 O O . MET A 1 84 ? 8.833 3.206 3.966 1.00 93.12 84 MET A O 1
ATOM 638 N N . ARG A 1 85 ? 11.024 3.325 4.429 1.00 91.62 85 ARG A N 1
ATOM 639 C CA . ARG A 1 85 ? 10.897 2.648 5.733 1.00 91.62 85 ARG A CA 1
ATOM 640 C C . ARG A 1 85 ? 10.124 3.502 6.736 1.00 91.62 85 ARG A C 1
ATOM 642 O O . ARG A 1 85 ? 9.222 2.966 7.376 1.00 91.62 85 ARG A O 1
ATOM 649 N N . GLU A 1 86 ? 10.424 4.797 6.821 1.00 94.31 86 GLU A N 1
ATOM 650 C CA . GLU A 1 86 ? 9.726 5.753 7.693 1.00 94.31 86 GLU A CA 1
ATOM 651 C C . GLU A 1 86 ? 8.220 5.772 7.410 1.00 94.31 86 GLU A C 1
ATOM 653 O O . GLU A 1 86 ? 7.422 5.648 8.338 1.00 94.31 86 GLU A O 1
ATOM 658 N N . LEU A 1 87 ? 7.822 5.825 6.134 1.00 94.00 87 LEU A N 1
ATOM 659 C CA . LEU A 1 87 ? 6.414 5.770 5.727 1.00 94.00 87 LEU A CA 1
ATOM 660 C C . LEU A 1 87 ? 5.726 4.484 6.204 1.00 94.00 87 LEU A C 1
ATOM 662 O O . LEU A 1 87 ? 4.639 4.523 6.784 1.00 94.00 87 LEU A O 1
ATOM 666 N N . GLY A 1 88 ? 6.364 3.330 5.994 1.00 92.69 88 GLY A N 1
ATOM 667 C CA . GLY A 1 88 ? 5.816 2.051 6.446 1.00 92.69 88 GLY A CA 1
ATOM 668 C C . GLY A 1 88 ? 5.787 1.903 7.971 1.00 92.69 88 GLY A C 1
ATOM 669 O O . GLY A 1 88 ? 4.919 1.216 8.509 1.00 92.69 88 GLY A O 1
ATOM 670 N N . GLU A 1 89 ? 6.729 2.507 8.691 1.00 93.56 89 GLU A N 1
ATOM 671 C CA . GLU A 1 89 ? 6.744 2.527 10.156 1.00 93.56 89 GLU A CA 1
ATOM 672 C C . GLU A 1 89 ? 5.683 3.450 10.741 1.00 93.56 89 GLU A C 1
ATOM 674 O O . GLU A 1 89 ? 5.000 3.042 11.681 1.00 93.56 89 GLU A O 1
ATOM 679 N N . ALA A 1 90 ? 5.501 4.640 10.170 1.00 94.88 90 ALA A N 1
ATOM 680 C CA . ALA A 1 90 ? 4.449 5.570 10.562 1.00 94.88 90 ALA A CA 1
ATOM 681 C C . ALA A 1 90 ? 3.072 4.910 10.437 1.00 94.88 90 ALA A C 1
ATOM 683 O O . ALA A 1 90 ? 2.326 4.860 11.414 1.00 94.88 90 ALA A O 1
ATOM 684 N N . LEU A 1 91 ? 2.798 4.279 9.290 1.00 92.19 91 LEU A N 1
ATOM 685 C CA . LEU A 1 91 ? 1.538 3.575 9.067 1.00 92.19 91 LEU A CA 1
ATOM 686 C C . LEU A 1 91 ? 1.328 2.416 10.054 1.00 92.19 91 LEU A C 1
ATOM 688 O O . LEU A 1 91 ? 0.239 2.240 10.588 1.00 92.19 91 LEU A O 1
ATOM 692 N N . ARG A 1 92 ? 2.372 1.628 10.345 1.00 91.25 92 ARG A N 1
ATOM 693 C CA . ARG A 1 92 ? 2.270 0.540 11.335 1.00 91.25 92 ARG A CA 1
ATOM 694 C C . ARG A 1 92 ? 1.972 1.059 12.742 1.00 91.25 92 ARG A C 1
ATOM 696 O O . ARG A 1 92 ? 1.224 0.414 13.473 1.00 91.25 92 ARG A O 1
ATOM 703 N N . LYS A 1 93 ? 2.566 2.189 13.137 1.00 94.81 93 LYS A N 1
ATOM 704 C CA . LYS A 1 93 ? 2.307 2.819 14.441 1.00 94.81 93 LYS A CA 1
ATOM 705 C C . LYS A 1 93 ? 0.871 3.332 14.531 1.00 94.81 93 LYS A C 1
ATOM 707 O O . LYS A 1 93 ? 0.213 3.069 15.532 1.00 94.81 93 LYS A O 1
ATOM 712 N N . GLU A 1 94 ? 0.393 3.997 13.483 1.00 92.94 94 GLU A N 1
ATOM 713 C CA . GLU A 1 94 ? -0.987 4.479 13.372 1.00 92.94 94 GLU A CA 1
ATOM 714 C C . GLU A 1 94 ? -1.994 3.329 13.516 1.00 92.94 94 GLU A C 1
ATOM 716 O O . GLU A 1 94 ? -2.876 3.374 14.372 1.00 92.94 94 GLU A O 1
ATOM 721 N N . GLU A 1 95 ? -1.815 2.246 12.756 1.00 92.06 95 GLU A N 1
ATOM 722 C CA . GLU A 1 95 ? -2.714 1.089 12.812 1.00 92.06 95 GLU A CA 1
ATOM 723 C C . GLU A 1 95 ? -2.693 0.382 14.160 1.00 92.06 95 GLU A C 1
ATOM 725 O O . GLU A 1 95 ? -3.743 -0.005 14.675 1.00 92.06 95 GLU A O 1
ATOM 730 N N . LYS A 1 96 ? -1.504 0.226 14.751 1.00 94.38 96 LYS A N 1
ATOM 731 C CA . LYS A 1 96 ? -1.368 -0.370 16.079 1.00 94.38 96 LYS A CA 1
ATOM 732 C C . LYS A 1 96 ? -2.125 0.456 17.120 1.00 94.38 96 LYS A C 1
ATOM 734 O O . LYS A 1 96 ? -2.903 -0.110 17.883 1.00 94.38 96 LYS A O 1
ATOM 739 N N . ALA A 1 97 ? -1.954 1.778 17.111 1.00 95.75 97 ALA A N 1
ATOM 740 C CA . ALA A 1 97 ? -2.659 2.673 18.025 1.00 95.75 97 ALA A CA 1
ATOM 741 C C . ALA A 1 97 ? -4.183 2.629 17.813 1.00 95.75 97 ALA A C 1
ATOM 743 O O . ALA A 1 97 ? -4.943 2.551 18.781 1.00 95.75 97 ALA A O 1
ATOM 744 N N . GLY A 1 98 ? -4.639 2.616 16.556 1.00 94.44 98 GLY A N 1
ATOM 745 C CA . GLY A 1 98 ? -6.057 2.486 16.217 1.00 94.44 98 GLY A CA 1
ATOM 746 C C . GLY A 1 98 ? -6.666 1.171 16.712 1.00 94.44 98 GLY A C 1
ATOM 747 O O . GLY A 1 98 ? -7.757 1.167 17.287 1.00 94.44 98 GLY A O 1
ATOM 748 N N . PHE A 1 99 ? -5.942 0.061 16.555 1.00 95.19 99 PHE A N 1
ATOM 749 C CA . PHE A 1 99 ? -6.384 -1.252 17.018 1.00 95.19 99 PHE A CA 1
ATOM 750 C C . PHE A 1 99 ? -6.407 -1.355 18.548 1.00 95.19 99 PHE A C 1
ATOM 752 O O . PHE A 1 99 ? -7.390 -1.827 19.115 1.00 95.19 99 PHE A O 1
ATOM 759 N N . GLU A 1 100 ? -5.385 -0.847 19.238 1.00 97.62 100 GLU A N 1
ATOM 760 C CA . GLU A 1 100 ? -5.370 -0.779 20.705 1.00 97.62 100 GLU A CA 1
ATOM 761 C C . GLU A 1 100 ? -6.539 0.055 21.253 1.00 97.62 100 GLU A C 1
ATOM 763 O O . GLU A 1 100 ? -7.172 -0.327 22.240 1.00 97.62 100 GLU A O 1
ATOM 768 N N . ALA A 1 101 ? -6.879 1.170 20.599 1.00 96.12 101 ALA A N 1
ATOM 769 C CA . ALA A 1 101 ? -8.045 1.971 20.964 1.00 96.12 101 ALA A CA 1
ATOM 770 C C . ALA A 1 101 ? -9.366 1.205 20.764 1.00 96.12 101 ALA A C 1
ATOM 772 O O . ALA A 1 101 ? -10.271 1.311 21.594 1.00 96.12 101 ALA A O 1
ATOM 773 N N . LEU A 1 102 ? -9.471 0.405 19.698 1.00 96.81 102 LEU A N 1
ATOM 774 C CA . LEU A 1 102 ? -10.632 -0.450 19.445 1.00 96.81 102 LEU A CA 1
ATOM 775 C C . LEU A 1 102 ? -10.776 -1.549 20.509 1.00 96.81 102 LEU A C 1
ATOM 777 O O . LEU A 1 102 ? -11.883 -1.787 20.991 1.00 96.81 102 LEU A O 1
ATOM 781 N N . LEU A 1 103 ? -9.670 -2.180 20.920 1.00 97.44 103 LEU A N 1
ATOM 782 C CA . LEU A 1 103 ? -9.673 -3.184 21.989 1.00 97.44 103 LEU A CA 1
ATOM 783 C C . LEU A 1 103 ? -10.151 -2.591 23.320 1.00 97.44 103 LEU A C 1
ATOM 785 O O . LEU A 1 103 ? -11.011 -3.181 23.974 1.00 97.44 103 LEU A O 1
ATOM 789 N N . LYS A 1 104 ? -9.689 -1.384 23.671 1.00 97.69 104 LYS A N 1
ATOM 790 C CA . LYS A 1 104 ? -10.157 -0.660 24.866 1.00 97.69 104 LYS A CA 1
ATOM 791 C C . LYS A 1 104 ? -11.659 -0.368 24.818 1.00 97.69 104 LYS A C 1
ATOM 793 O O . LYS A 1 104 ? -12.340 -0.483 25.834 1.00 97.69 104 LYS A O 1
ATOM 798 N N . LEU A 1 105 ? -12.206 -0.012 23.653 1.00 96.81 105 LEU A N 1
ATOM 799 C CA . LEU A 1 105 ? -13.657 0.159 23.492 1.00 96.81 105 LEU A CA 1
ATOM 800 C C . LEU A 1 105 ? -14.413 -1.160 23.658 1.00 96.81 105 LEU A C 1
ATOM 802 O O . LEU A 1 105 ? -15.451 -1.194 24.314 1.00 96.81 105 LEU A O 1
ATOM 806 N N . ALA A 1 106 ? -13.886 -2.253 23.105 1.00 97.31 106 ALA A N 1
ATOM 807 C CA . ALA A 1 106 ? -14.484 -3.575 23.250 1.00 97.31 1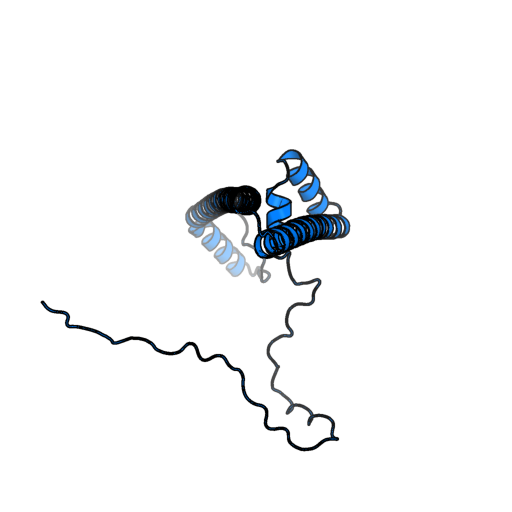06 ALA A CA 1
ATOM 808 C C . ALA A 1 106 ? -14.464 -4.066 24.708 1.00 97.31 106 ALA A C 1
ATOM 810 O O . ALA A 1 106 ? -15.409 -4.712 25.157 1.00 97.31 106 ALA A O 1
ATOM 811 N N . GLU A 1 107 ? -13.417 -3.754 25.473 1.00 98.00 107 GLU A N 1
ATOM 812 C CA . GLU A 1 107 ? -13.363 -3.991 26.920 1.00 98.00 107 GLU A CA 1
ATOM 813 C C . GLU A 1 107 ? -14.429 -3.194 27.669 1.00 98.00 107 GLU A C 1
ATOM 815 O O . GLU A 1 107 ? -15.216 -3.793 28.401 1.00 98.00 107 GLU A O 1
ATOM 820 N N . LYS A 1 108 ? -14.537 -1.882 27.416 1.00 96.94 108 LYS A N 1
ATOM 821 C CA . LYS A 1 108 ? -15.596 -1.040 27.999 1.00 96.94 108 LYS A CA 1
ATOM 822 C C . LYS A 1 108 ? -16.989 -1.581 27.683 1.00 96.94 108 LYS A C 1
ATOM 824 O O . LYS A 1 108 ? -17.816 -1.715 28.574 1.00 96.94 108 LYS A O 1
ATOM 829 N N . CYS A 1 109 ? -17.228 -1.977 26.433 1.00 96.56 109 CYS A N 1
ATOM 830 C CA . CYS A 1 109 ? -18.509 -2.537 26.006 1.00 96.56 109 CYS A CA 1
ATOM 831 C C . CYS A 1 109 ? -18.850 -3.858 26.714 1.00 96.56 109 CYS A C 1
ATOM 833 O O . CYS A 1 109 ? -20.026 -4.144 26.940 1.00 96.56 109 CYS A O 1
ATOM 835 N N . ARG A 1 110 ? -17.845 -4.685 27.031 1.00 96.81 110 ARG A N 1
ATOM 836 C CA . ARG A 1 110 ? -18.036 -5.935 27.784 1.00 96.81 110 ARG A CA 1
ATOM 837 C C . ARG A 1 110 ? -18.305 -5.680 29.266 1.00 96.81 110 ARG A C 1
ATOM 839 O O . ARG A 1 110 ? -19.061 -6.440 29.859 1.00 96.81 110 ARG A O 1
ATOM 846 N N . ALA A 1 111 ? -17.696 -4.641 29.834 1.00 97.19 111 ALA A N 1
ATOM 847 C CA . ALA A 1 111 ? -17.862 -4.259 31.234 1.00 97.19 111 ALA A CA 1
ATOM 848 C C . ALA A 1 111 ? -19.150 -3.457 31.508 1.00 97.19 111 ALA A C 1
ATOM 850 O O . ALA A 1 111 ? -19.613 -3.438 32.645 1.00 97.19 111 ALA A O 1
ATOM 851 N N . ALA A 1 112 ? -19.725 -2.805 30.491 1.00 96.31 112 ALA A N 1
ATOM 852 C CA . ALA A 1 112 ? -20.938 -2.005 30.628 1.00 96.31 112 ALA A CA 1
ATOM 853 C C . ALA A 1 112 ? -22.147 -2.859 31.054 1.00 96.31 112 ALA A C 1
ATOM 855 O O . ALA A 1 112 ? -22.490 -3.854 30.404 1.00 96.31 112 ALA A O 1
ATOM 856 N N . THR A 1 113 ? -22.800 -2.438 32.139 1.00 94.50 113 THR A N 1
ATOM 857 C CA . THR A 1 113 ? -24.028 -3.045 32.677 1.00 94.50 113 THR A CA 1
ATOM 858 C C . THR A 1 113 ? -25.289 -2.336 32.190 1.00 94.50 113 THR A C 1
ATOM 860 O O . THR A 1 113 ? -26.348 -2.957 32.138 1.00 94.50 113 THR A O 1
ATOM 863 N N . ASP A 1 114 ? -25.180 -1.064 31.799 1.00 96.88 114 ASP A N 1
ATOM 864 C CA . ASP A 1 114 ? -26.267 -0.313 31.180 1.00 96.88 114 ASP A CA 1
ATOM 865 C C . ASP A 1 114 ? -26.416 -0.684 29.697 1.00 96.88 114 ASP A C 1
ATOM 867 O O . ASP A 1 114 ? -25.480 -0.581 28.899 1.00 96.88 114 ASP A O 1
ATOM 871 N N . GLU A 1 115 ? -27.620 -1.102 29.307 1.00 94.81 115 GLU A N 1
ATOM 872 C CA . GLU A 1 115 ? -27.896 -1.533 27.935 1.00 94.81 115 GLU A CA 1
ATOM 873 C C . GLU A 1 115 ? -27.838 -0.369 26.935 1.00 94.81 115 GLU A C 1
ATOM 875 O O . GLU A 1 115 ? -27.450 -0.572 25.780 1.00 94.81 115 GLU A O 1
ATOM 880 N N . LYS A 1 116 ? -28.152 0.864 27.360 1.00 96.12 116 LYS A N 1
ATOM 881 C CA . LYS A 1 116 ? -28.069 2.043 26.486 1.00 96.12 116 LYS A CA 1
ATOM 882 C C . LYS A 1 116 ? -26.612 2.418 26.199 1.00 96.12 116 LYS A C 1
ATOM 884 O O . LYS A 1 116 ? -26.259 2.625 25.036 1.00 96.12 116 LYS A O 1
ATOM 889 N N . GLU A 1 117 ? -25.758 2.440 27.217 1.00 95.88 117 GLU A N 1
ATOM 890 C CA . GLU A 1 117 ? -24.310 2.627 27.083 1.00 95.88 117 GLU A CA 1
ATOM 891 C C . GLU A 1 117 ? -23.690 1.529 26.212 1.00 95.88 117 GLU A C 1
ATOM 893 O O . GLU A 1 117 ? -22.955 1.807 25.262 1.00 95.88 117 GLU A O 1
ATOM 898 N N . LYS A 1 118 ? -24.043 0.268 26.469 1.00 96.81 118 LYS A N 1
ATOM 899 C CA . LYS A 1 118 ? -23.558 -0.876 25.694 1.00 96.81 118 LYS A CA 1
ATOM 900 C C . LYS A 1 118 ? -23.960 -0.791 24.223 1.00 96.81 118 LYS A C 1
ATOM 902 O O . LYS A 1 118 ? -23.149 -1.103 23.349 1.00 96.81 118 LYS A O 1
ATOM 907 N N . ALA A 1 119 ? -25.185 -0.361 23.923 1.00 97.00 119 ALA A N 1
ATOM 908 C CA . ALA A 1 119 ? -25.634 -0.138 22.551 1.00 97.00 119 ALA A CA 1
ATOM 909 C C . ALA A 1 119 ? -24.839 0.985 21.861 1.00 97.00 119 ALA A C 1
ATOM 911 O O . ALA A 1 119 ? -24.413 0.806 20.717 1.00 97.00 119 ALA A O 1
ATOM 912 N N . ALA A 1 120 ? -24.576 2.095 22.558 1.00 97.44 120 ALA A N 1
ATOM 913 C CA . ALA A 1 120 ? -23.761 3.191 22.036 1.00 97.44 120 ALA A CA 1
ATOM 914 C C . ALA A 1 120 ? -22.315 2.744 21.745 1.00 97.44 120 ALA A C 1
ATOM 916 O O . ALA A 1 120 ? -21.807 2.972 20.646 1.00 97.44 120 ALA A O 1
ATOM 917 N N . LEU A 1 121 ? -21.685 2.015 22.673 1.00 97.75 121 LEU A N 1
ATOM 918 C CA . LEU A 1 121 ? -20.334 1.472 22.494 1.00 97.75 121 LEU A CA 1
ATOM 919 C C . LEU A 1 121 ? -20.259 0.482 21.323 1.00 97.75 121 LEU A C 1
ATOM 921 O O . LEU A 1 121 ? -19.314 0.530 20.536 1.00 97.75 121 LEU A O 1
ATOM 925 N N . LYS A 1 122 ? -21.267 -0.385 21.150 1.00 97.56 122 LYS A N 1
ATOM 926 C CA . LYS A 1 122 ? -21.355 -1.276 19.978 1.00 97.56 122 LYS A CA 1
ATOM 927 C C . LYS A 1 122 ? -21.416 -0.488 18.672 1.00 97.56 122 LYS A C 1
ATOM 929 O O . LYS A 1 122 ? -20.720 -0.849 17.725 1.00 97.56 122 LYS A O 1
ATOM 934 N N . GLN A 1 123 ? -22.229 0.568 18.609 1.00 98.06 123 GLN A N 1
ATOM 935 C CA . GLN A 1 123 ? -22.313 1.414 17.417 1.00 98.06 123 GLN A CA 1
ATOM 936 C C . GLN A 1 123 ? -20.983 2.109 17.118 1.00 98.06 123 GLN A C 1
ATOM 938 O O . GLN A 1 123 ? -20.566 2.128 15.960 1.00 98.06 123 GLN A O 1
ATOM 943 N N . GLU A 1 124 ? -20.281 2.606 18.138 1.00 97.69 124 GLU A N 1
ATOM 944 C CA . GLU A 1 124 ? -18.957 3.208 17.960 1.00 97.69 124 GLU A CA 1
ATOM 945 C C . GLU A 1 124 ? -17.934 2.188 17.434 1.00 97.69 124 GLU A C 1
ATOM 947 O O . GLU A 1 124 ? -17.223 2.465 16.466 1.00 97.69 124 GLU A O 1
ATOM 952 N N . ILE A 1 125 ? -17.892 0.985 18.017 1.00 98.06 125 ILE A N 1
ATOM 953 C CA . ILE A 1 125 ? -17.022 -0.113 17.568 1.00 98.06 125 ILE A CA 1
ATOM 954 C C . ILE A 1 125 ? -17.305 -0.458 16.101 1.00 98.06 125 ILE A C 1
ATOM 956 O O . ILE A 1 125 ? -16.377 -0.520 15.293 1.00 98.06 125 ILE A O 1
ATOM 960 N N . VAL A 1 126 ? -18.579 -0.637 15.732 1.00 98.19 126 VAL A N 1
ATOM 961 C CA . VAL A 1 126 ? -18.983 -0.914 14.344 1.00 98.19 126 VAL A CA 1
ATOM 962 C C . VAL A 1 126 ? -18.583 0.232 13.417 1.00 98.19 126 VAL A C 1
ATOM 964 O O . VAL A 1 126 ? -18.083 -0.025 12.322 1.00 98.19 126 VAL A O 1
ATOM 967 N N . GLY A 1 127 ? -18.757 1.484 13.847 1.00 97.81 127 GLY A N 1
ATOM 968 C CA . GLY A 1 127 ? -18.340 2.668 13.100 1.00 97.81 127 GLY A CA 1
ATOM 969 C C . GLY A 1 127 ? -16.842 2.661 12.799 1.00 97.81 127 GLY A C 1
ATOM 970 O O . GLY A 1 127 ? -16.452 2.773 11.639 1.00 97.81 127 GLY A O 1
ATOM 971 N N . ARG A 1 128 ? -16.001 2.428 13.813 1.00 96.62 128 ARG A N 1
ATOM 972 C CA . ARG A 1 128 ? -14.538 2.364 13.646 1.00 96.62 128 ARG A CA 1
ATOM 973 C C . ARG A 1 128 ? -14.096 1.212 12.746 1.00 96.62 128 ARG A C 1
ATOM 975 O O . ARG A 1 128 ? -13.248 1.410 11.878 1.00 96.62 128 ARG A O 1
ATOM 982 N N . ILE A 1 129 ? -14.687 0.026 12.912 1.00 97.00 129 ILE A N 1
ATOM 983 C CA . ILE A 1 129 ? -14.404 -1.134 12.050 1.00 97.00 129 ILE A CA 1
ATOM 984 C C . ILE A 1 129 ? -14.794 -0.827 10.602 1.00 97.00 129 ILE A C 1
ATOM 986 O O . ILE A 1 129 ? -14.024 -1.119 9.688 1.00 97.00 129 ILE A O 1
ATOM 990 N N . ARG A 1 130 ? -15.965 -0.215 10.386 1.00 97.81 130 ARG A N 1
ATOM 991 C CA . ARG A 1 130 ? -16.429 0.178 9.052 1.00 97.81 130 ARG A CA 1
ATOM 992 C C . ARG A 1 130 ? -15.457 1.153 8.398 1.00 97.81 130 ARG A C 1
ATOM 994 O O . ARG A 1 130 ? -15.078 0.913 7.257 1.00 97.81 130 ARG A O 1
ATOM 1001 N N . THR A 1 131 ? -15.038 2.203 9.102 1.00 95.56 131 THR A N 1
ATOM 1002 C CA . THR A 1 131 ? -14.064 3.173 8.580 1.00 95.56 131 THR A CA 1
ATOM 1003 C C . THR A 1 131 ? -12.770 2.480 8.162 1.00 95.56 131 THR A C 1
ATOM 1005 O O . THR A 1 131 ? -12.380 2.577 7.001 1.00 95.56 131 THR A O 1
ATOM 1008 N N . HIS A 1 132 ? -12.171 1.679 9.050 1.00 92.94 132 HIS A N 1
ATOM 1009 C CA . HIS A 1 132 ? -10.936 0.956 8.742 1.00 92.94 132 HIS A CA 1
ATOM 1010 C C . HIS A 1 132 ? -11.087 0.013 7.536 1.00 92.94 132 HIS A C 1
ATOM 1012 O O . HIS A 1 132 ? -10.219 -0.060 6.665 1.00 92.94 132 HIS A O 1
ATOM 1018 N N . TYR A 1 133 ? -12.207 -0.709 7.453 1.00 95.19 133 TYR A N 1
ATOM 1019 C CA . TYR A 1 133 ? -12.482 -1.605 6.334 1.00 95.19 133 TYR A CA 1
ATOM 1020 C C . TYR A 1 133 ? -12.603 -0.848 5.003 1.00 95.19 133 TYR A C 1
ATOM 1022 O O . TYR A 1 133 ? -12.037 -1.274 3.995 1.00 95.19 133 TYR A O 1
ATOM 1030 N N . MET A 1 134 ? -13.299 0.292 4.995 1.00 96.44 134 MET A N 1
ATOM 1031 C CA . MET A 1 134 ? -13.459 1.121 3.799 1.00 96.44 134 MET A CA 1
ATOM 1032 C C . MET A 1 134 ? -12.130 1.729 3.339 1.00 96.44 134 MET A C 1
ATOM 1034 O O . MET A 1 134 ? -11.820 1.660 2.151 1.00 96.44 134 MET A O 1
ATOM 1038 N N . GLU A 1 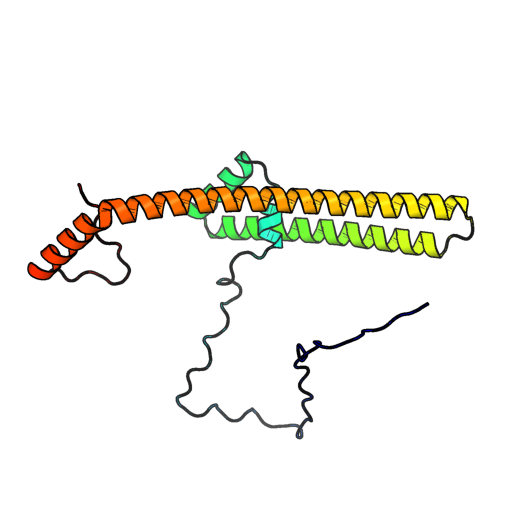135 ? -11.294 2.213 4.259 1.00 91.75 135 GLU A N 1
ATOM 1039 C CA . GLU A 1 135 ? -9.933 2.671 3.940 1.00 91.75 135 GLU A CA 1
ATOM 1040 C C . GLU A 1 135 ? -9.095 1.557 3.297 1.00 91.75 135 GLU A C 1
ATOM 1042 O O . GLU A 1 135 ? -8.405 1.774 2.297 1.00 91.75 135 GLU A O 1
ATOM 1047 N N . ARG A 1 136 ? -9.188 0.324 3.819 1.00 90.31 136 ARG A N 1
ATOM 1048 C CA . ARG A 1 136 ? -8.503 -0.838 3.230 1.00 90.31 136 ARG A CA 1
ATOM 1049 C C . ARG A 1 136 ? -9.012 -1.159 1.829 1.00 90.31 136 ARG A C 1
ATOM 1051 O O . ARG A 1 136 ? -8.203 -1.518 0.973 1.00 90.31 136 ARG A O 1
ATOM 1058 N N . LEU A 1 137 ? -10.315 -1.028 1.579 1.00 94.56 137 LEU A N 1
ATOM 1059 C CA . LEU A 1 137 ? -10.873 -1.191 0.237 1.00 94.56 137 LEU A CA 1
ATOM 1060 C C . LEU A 1 137 ? -10.347 -0.129 -0.729 1.00 94.56 137 LEU A C 1
ATOM 1062 O O . LEU A 1 137 ? -10.020 -0.459 -1.868 1.00 94.56 137 LEU A O 1
ATOM 1066 N N . GLU A 1 138 ? -10.237 1.124 -0.300 1.00 92.44 138 GLU A N 1
ATOM 1067 C CA . GLU A 1 138 ? -9.676 2.191 -1.130 1.00 92.44 138 GLU A CA 1
ATOM 1068 C C . GLU A 1 138 ? -8.196 1.979 -1.441 1.00 92.44 138 GLU A C 1
ATOM 1070 O O . GLU A 1 138 ? -7.789 2.134 -2.593 1.00 92.44 138 GLU A O 1
ATOM 1075 N N . ASP A 1 139 ? -7.401 1.562 -0.453 1.00 88.62 139 ASP A N 1
ATOM 1076 C CA . ASP A 1 139 ? -6.001 1.188 -0.668 1.00 88.62 139 ASP A CA 1
ATOM 1077 C C . ASP A 1 139 ? -5.885 0.076 -1.720 1.00 88.62 139 ASP A C 1
ATOM 1079 O O . ASP A 1 139 ? -5.078 0.167 -2.647 1.00 88.62 139 ASP A O 1
ATOM 1083 N N . ASN A 1 140 ? -6.737 -0.950 -1.627 1.00 89.31 140 ASN A N 1
ATOM 1084 C CA . ASN A 1 140 ? -6.752 -2.047 -2.592 1.00 89.31 140 ASN A CA 1
ATOM 1085 C C . ASN A 1 140 ? -7.164 -1.567 -3.996 1.00 89.31 140 ASN A C 1
ATOM 1087 O O . ASN A 1 140 ? -6.573 -2.002 -4.983 1.00 89.31 140 ASN A O 1
ATOM 1091 N N . LYS A 1 141 ? -8.138 -0.650 -4.106 1.00 92.88 141 LYS A N 1
ATOM 1092 C CA . LYS A 1 141 ? -8.527 -0.034 -5.389 1.00 92.88 141 LYS A CA 1
ATOM 1093 C C . LYS A 1 141 ? -7.368 0.752 -6.004 1.00 92.88 141 LYS A C 1
ATOM 1095 O O . LYS A 1 141 ? -7.076 0.566 -7.181 1.00 92.88 141 LYS A O 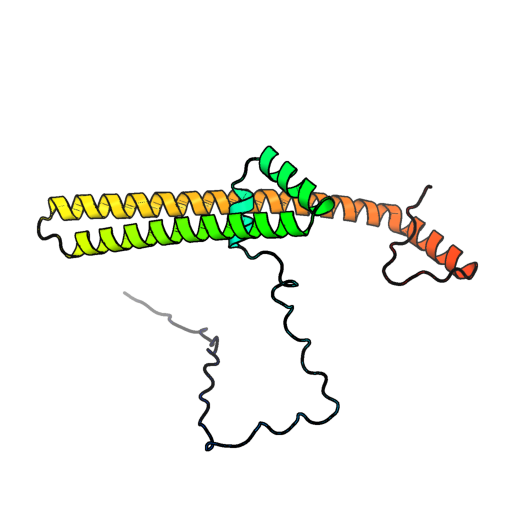1
ATOM 1100 N N . ARG A 1 142 ? -6.672 1.577 -5.212 1.00 87.88 142 ARG A N 1
ATOM 1101 C CA . ARG A 1 142 ? -5.480 2.323 -5.659 1.00 87.88 142 ARG A CA 1
ATOM 1102 C C . ARG A 1 142 ? -4.394 1.378 -6.170 1.00 87.88 142 ARG A C 1
ATOM 1104 O O . ARG A 1 142 ? -3.852 1.591 -7.252 1.00 87.88 142 ARG A O 1
ATOM 1111 N N . GLN A 1 143 ? -4.115 0.309 -5.426 1.00 85.81 143 GLN A N 1
ATOM 1112 C CA . GLN A 1 143 ? -3.134 -0.696 -5.827 1.00 85.81 143 GLN A CA 1
ATOM 1113 C C . GLN A 1 143 ? -3.542 -1.418 -7.118 1.00 85.81 143 GLN A C 1
ATOM 1115 O O . GLN A 1 143 ? -2.696 -1.640 -7.982 1.00 85.81 143 GLN A O 1
ATOM 1120 N N . LEU A 1 144 ? -4.820 -1.770 -7.270 1.00 90.81 144 LEU A N 1
ATOM 1121 C CA . LEU A 1 144 ? -5.327 -2.420 -8.476 1.00 90.81 144 LEU A CA 1
ATOM 1122 C C . LEU A 1 144 ? -5.157 -1.530 -9.714 1.00 90.81 144 LEU A C 1
ATOM 1124 O O . LEU A 1 144 ? -4.687 -2.007 -10.744 1.00 90.81 144 LEU A O 1
ATOM 1128 N N . GLU A 1 145 ? -5.502 -0.246 -9.616 1.00 91.06 145 GLU A N 1
ATOM 1129 C CA . GLU A 1 145 ? -5.339 0.702 -10.724 1.00 91.06 145 GLU A CA 1
ATOM 1130 C C . GLU A 1 145 ? -3.869 0.905 -11.104 1.00 91.06 145 GLU A C 1
ATOM 1132 O O . GLU A 1 145 ? -3.526 0.922 -12.287 1.00 91.06 145 GLU A O 1
ATOM 1137 N N . GLU A 1 146 ? -2.972 0.971 -10.121 1.00 85.44 146 GLU A N 1
ATOM 1138 C CA . GLU A 1 146 ? -1.530 1.017 -10.378 1.00 85.44 146 GLU A CA 1
ATOM 1139 C C . GLU A 1 146 ? -1.033 -0.252 -11.091 1.00 85.44 146 GLU A C 1
ATOM 1141 O O . GLU A 1 146 ? -0.262 -0.167 -12.049 1.00 85.44 146 GLU A O 1
ATOM 1146 N N . MET A 1 147 ? -1.506 -1.435 -10.688 1.00 86.25 147 MET A N 1
ATOM 1147 C CA . MET A 1 147 ? -1.145 -2.686 -11.362 1.00 86.25 147 MET A CA 1
ATOM 1148 C C . MET A 1 147 ? -1.654 -2.722 -12.802 1.00 86.25 147 MET A C 1
ATOM 1150 O O . MET A 1 147 ? -0.884 -3.065 -13.693 1.00 86.25 147 MET A O 1
ATOM 1154 N N . LYS A 1 148 ? -2.891 -2.282 -13.065 1.00 92.81 148 LYS A N 1
ATOM 1155 C CA . LYS A 1 148 ? -3.416 -2.167 -14.437 1.00 92.81 148 LYS A CA 1
ATOM 1156 C C . LYS A 1 148 ? -2.555 -1.248 -15.302 1.00 92.81 148 LYS A C 1
ATOM 1158 O O . LYS A 1 148 ? -2.230 -1.603 -16.431 1.00 92.81 148 LYS A O 1
ATOM 1163 N N . ARG A 1 149 ? -2.132 -0.094 -14.771 1.00 89.44 149 ARG A N 1
ATOM 1164 C CA . ARG A 1 149 ? -1.235 0.836 -15.483 1.00 89.44 149 ARG A CA 1
ATOM 1165 C C . ARG A 1 149 ? 0.109 0.191 -15.816 1.00 89.44 149 ARG A C 1
ATOM 1167 O O . ARG A 1 149 ? 0.612 0.366 -16.924 1.00 89.44 149 ARG A O 1
ATOM 1174 N N . ARG A 1 150 ? 0.693 -0.557 -14.876 1.00 85.62 150 ARG A N 1
ATOM 1175 C CA . ARG A 1 150 ? 1.949 -1.291 -15.102 1.00 85.62 150 ARG A CA 1
ATOM 1176 C C . ARG A 1 150 ? 1.782 -2.379 -16.151 1.00 85.62 150 ARG A C 1
ATOM 1178 O O . ARG A 1 150 ? 2.616 -2.468 -17.045 1.00 85.62 150 ARG A O 1
ATOM 1185 N N . THR A 1 151 ? 0.698 -3.145 -16.077 1.00 93.06 151 THR A N 1
ATOM 1186 C CA . THR A 1 151 ? 0.363 -4.159 -17.078 1.00 93.06 151 THR A CA 1
ATOM 1187 C C . THR A 1 151 ? 0.231 -3.536 -18.463 1.00 93.06 151 THR A C 1
ATOM 1189 O O . THR A 1 151 ? 0.896 -3.997 -19.379 1.00 93.06 151 THR A O 1
ATOM 1192 N N . ALA A 1 152 ? -0.501 -2.427 -18.610 1.00 94.31 152 ALA A N 1
ATOM 1193 C CA . ALA A 1 152 ? -0.649 -1.743 -19.897 1.00 94.31 152 ALA A CA 1
ATOM 1194 C C . ALA A 1 152 ? 0.699 -1.291 -20.495 1.00 94.31 152 ALA A C 1
ATOM 1196 O O . ALA A 1 152 ? 0.943 -1.465 -21.687 1.00 94.31 152 ALA A O 1
ATOM 1197 N N . ARG A 1 153 ? 1.614 -0.762 -19.668 1.00 88.75 153 ARG A N 1
ATOM 1198 C CA . ARG A 1 153 ? 2.974 -0.406 -20.115 1.00 88.75 153 ARG A CA 1
ATOM 1199 C C . ARG A 1 153 ? 3.777 -1.631 -20.558 1.00 88.75 153 ARG A C 1
ATOM 1201 O O . ARG A 1 153 ? 4.478 -1.567 -21.562 1.00 88.75 153 ARG A O 1
ATOM 1208 N N . LEU A 1 154 ? 3.681 -2.737 -19.819 1.00 92.38 154 LEU A N 1
ATOM 1209 C CA . LEU A 1 154 ? 4.349 -3.991 -20.175 1.00 92.38 154 LEU A CA 1
ATOM 1210 C C . LEU A 1 154 ? 3.793 -4.580 -21.473 1.00 92.38 154 LEU 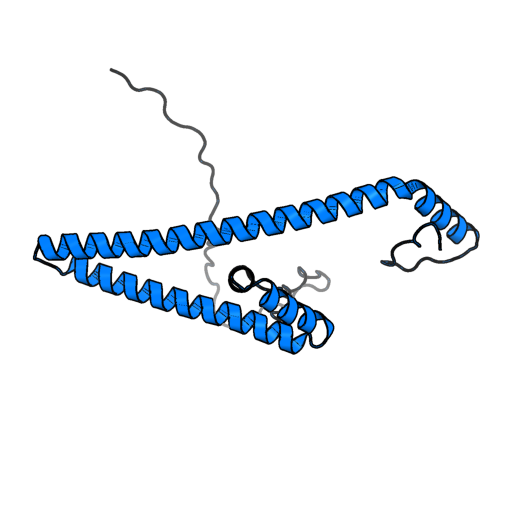A C 1
ATOM 1212 O O . LEU A 1 154 ? 4.569 -5.041 -22.305 1.00 92.38 154 LEU A O 1
ATOM 1216 N N . GLU A 1 155 ? 2.478 -4.527 -21.671 1.00 95.25 155 GLU A N 1
ATOM 1217 C CA . GLU A 1 155 ? 1.833 -4.930 -22.921 1.00 95.25 155 GLU A CA 1
ATOM 1218 C C . GLU A 1 155 ? 2.312 -4.074 -24.100 1.00 95.25 155 GLU A C 1
ATOM 1220 O O . GLU A 1 155 ? 2.608 -4.605 -25.168 1.00 95.25 155 GLU A O 1
ATOM 1225 N N . GLU A 1 156 ? 2.446 -2.757 -23.921 1.00 94.81 156 GLU A N 1
ATOM 1226 C CA . GLU A 1 156 ? 2.988 -1.869 -24.953 1.00 94.81 156 GLU A CA 1
ATOM 1227 C C . GLU A 1 156 ? 4.454 -2.201 -25.281 1.00 94.81 156 GLU A C 1
ATOM 1229 O O . GLU A 1 156 ? 4.835 -2.272 -26.453 1.00 94.81 156 GLU A O 1
ATOM 1234 N N . GLU A 1 157 ? 5.287 -2.434 -24.262 1.00 90.56 157 GLU A N 1
ATOM 1235 C CA . GLU A 1 157 ? 6.668 -2.879 -24.462 1.00 90.56 157 GLU A CA 1
ATOM 1236 C C . GLU A 1 157 ? 6.745 -4.220 -25.190 1.00 90.56 157 GLU A C 1
ATOM 1238 O O . GLU A 1 157 ? 7.609 -4.389 -26.052 1.00 90.56 157 GLU A O 1
ATOM 1243 N N . LEU A 1 158 ? 5.864 -5.163 -24.851 1.00 91.81 158 LEU A N 1
ATOM 1244 C CA . LEU A 1 158 ? 5.797 -6.468 -25.495 1.00 91.81 158 LEU A CA 1
ATOM 1245 C C . LEU A 1 158 ? 5.466 -6.314 -26.980 1.00 91.81 158 LEU A C 1
ATOM 1247 O O . LEU A 1 158 ? 6.243 -6.776 -27.810 1.00 91.81 158 LEU A O 1
ATOM 1251 N N . ARG A 1 159 ? 4.411 -5.564 -27.317 1.00 94.75 159 ARG A N 1
ATOM 1252 C CA . ARG A 1 159 ? 4.032 -5.300 -28.716 1.00 94.75 159 ARG A CA 1
ATOM 1253 C C . ARG A 1 159 ? 5.166 -4.651 -29.506 1.00 94.75 159 ARG A C 1
ATOM 1255 O O . ARG A 1 159 ? 5.429 -5.033 -30.641 1.00 94.75 159 ARG A O 1
ATOM 1262 N N . LYS A 1 160 ? 5.886 -3.694 -28.906 1.00 90.19 160 LYS A N 1
ATOM 1263 C CA . LYS A 1 160 ? 7.070 -3.082 -29.537 1.00 90.19 160 LYS A CA 1
ATOM 1264 C C . LYS A 1 160 ? 8.173 -4.105 -29.797 1.00 90.19 160 LYS A C 1
ATOM 1266 O O . LYS A 1 160 ? 8.878 -3.985 -30.793 1.00 90.19 160 LYS A O 1
ATOM 1271 N N . ARG A 1 161 ? 8.373 -5.079 -28.911 1.00 86.94 161 ARG A N 1
ATOM 1272 C CA . ARG A 1 161 ? 9.378 -6.133 -29.114 1.00 86.94 161 ARG A CA 1
ATOM 1273 C C . ARG A 1 161 ? 8.950 -7.116 -30.189 1.00 86.94 161 ARG A C 1
ATOM 1275 O O . ARG A 1 161 ? 9.782 -7.462 -31.012 1.00 86.94 161 ARG A O 1
ATOM 1282 N N . GLU A 1 162 ? 7.683 -7.514 -30.196 1.00 91.94 162 GLU A N 1
ATOM 1283 C CA . GLU A 1 162 ? 7.118 -8.396 -31.221 1.00 91.94 162 GLU A CA 1
ATOM 1284 C C . GLU A 1 162 ? 7.226 -7.761 -32.612 1.00 91.94 162 GLU A C 1
ATOM 1286 O O . GLU A 1 162 ? 7.725 -8.397 -33.533 1.00 91.94 162 GLU A O 1
ATOM 1291 N N . ALA A 1 163 ? 6.874 -6.478 -32.746 1.00 92.69 163 ALA A N 1
ATOM 1292 C CA . ALA A 1 163 ? 6.959 -5.759 -34.018 1.00 92.69 163 ALA A CA 1
ATOM 1293 C C . ALA A 1 163 ? 8.394 -5.641 -34.565 1.00 92.69 163 ALA A C 1
ATOM 1295 O O . ALA A 1 163 ? 8.590 -5.660 -35.775 1.00 92.69 163 ALA A O 1
ATOM 1296 N N . ASN A 1 164 ? 9.394 -5.539 -33.684 1.00 88.12 164 ASN A N 1
ATOM 1297 C CA . ASN A 1 164 ? 10.803 -5.378 -34.065 1.00 88.12 164 ASN A CA 1
ATOM 1298 C C . ASN A 1 164 ? 11.599 -6.694 -33.999 1.00 88.12 164 ASN A C 1
ATOM 1300 O O . ASN A 1 164 ? 12.826 -6.670 -34.110 1.00 88.12 164 ASN A O 1
ATOM 1304 N N . ALA A 1 165 ? 10.940 -7.832 -33.756 1.00 91.19 165 ALA A N 1
ATOM 1305 C CA . ALA A 1 165 ? 11.618 -9.090 -33.454 1.00 91.19 165 ALA A CA 1
ATOM 1306 C C . ALA A 1 165 ? 12.543 -9.530 -34.596 1.00 91.19 165 ALA A C 1
ATOM 1308 O O . ALA A 1 165 ? 13.720 -9.786 -34.357 1.00 91.19 165 ALA A O 1
ATOM 1309 N N . GLU A 1 166 ? 12.040 -9.540 -35.831 1.00 91.56 166 GLU A N 1
ATOM 1310 C CA . GLU A 1 166 ? 12.798 -9.978 -37.010 1.00 91.56 166 GLU A CA 1
ATOM 1311 C C . GLU A 1 166 ? 14.017 -9.094 -37.296 1.00 91.56 166 GLU A C 1
ATOM 1313 O O . GLU A 1 166 ? 15.110 -9.595 -37.554 1.00 91.56 166 GLU A O 1
ATOM 1318 N N . GLU A 1 167 ? 13.875 -7.771 -37.181 1.00 89.62 167 GLU A N 1
ATOM 1319 C CA . GLU A 1 167 ? 14.992 -6.841 -37.385 1.00 89.62 167 GLU A CA 1
ATOM 1320 C C . GLU A 1 167 ? 16.088 -7.038 -36.334 1.00 89.62 167 GLU A C 1
ATOM 1322 O O . GLU A 1 167 ? 17.279 -7.066 -36.651 1.00 89.62 167 GLU A O 1
ATOM 1327 N N . VAL A 1 168 ? 15.687 -7.230 -35.076 1.00 87.62 168 VAL A N 1
ATOM 1328 C CA . VAL A 1 168 ? 16.603 -7.497 -33.963 1.00 87.62 168 VAL A CA 1
ATOM 1329 C C . VAL A 1 168 ? 17.301 -8.848 -34.134 1.00 87.62 168 VAL A C 1
ATOM 1331 O O . VAL A 1 168 ? 18.506 -8.945 -33.885 1.00 87.62 168 VAL A O 1
ATOM 1334 N N . ILE A 1 169 ? 16.575 -9.883 -34.570 1.00 89.00 169 ILE A N 1
ATOM 1335 C CA . ILE A 1 169 ? 17.130 -11.208 -34.876 1.00 89.00 169 ILE A CA 1
ATOM 1336 C C . ILE A 1 169 ? 18.161 -11.094 -35.999 1.00 89.00 169 ILE A C 1
ATOM 1338 O O . ILE A 1 169 ? 19.286 -11.571 -35.839 1.00 89.00 169 ILE A O 1
ATOM 1342 N N . LYS A 1 170 ? 17.821 -10.410 -37.097 1.00 90.44 170 LYS A N 1
ATOM 1343 C CA . LYS A 1 170 ? 18.720 -10.203 -38.237 1.00 90.44 170 LYS A CA 1
ATOM 1344 C C . LYS A 1 170 ? 19.994 -9.463 -37.829 1.00 90.44 170 LYS A C 1
ATOM 1346 O O . LYS A 1 170 ? 21.087 -9.963 -38.083 1.00 90.44 170 LYS A O 1
ATOM 1351 N N . ALA A 1 171 ? 19.872 -8.333 -37.133 1.00 86.88 171 ALA A N 1
ATOM 1352 C CA . ALA A 1 171 ? 21.026 -7.565 -36.661 1.00 86.88 171 ALA A CA 1
ATOM 1353 C C . ALA A 1 171 ? 21.928 -8.396 -35.732 1.00 86.88 171 ALA A C 1
ATOM 1355 O O . ALA A 1 171 ? 23.155 -8.338 -35.814 1.00 86.88 171 ALA A O 1
ATOM 1356 N N . ARG A 1 172 ? 21.325 -9.215 -34.861 1.00 84.62 172 ARG A N 1
ATOM 1357 C CA . ARG A 1 172 ? 22.066 -10.118 -33.976 1.00 84.62 172 ARG A CA 1
ATOM 1358 C C . ARG A 1 172 ? 22.796 -11.214 -34.755 1.00 84.62 172 ARG A C 1
ATOM 1360 O O . ARG A 1 172 ? 23.935 -11.520 -34.412 1.00 84.62 172 ARG A O 1
ATOM 1367 N N . ALA A 1 173 ? 22.162 -11.789 -35.775 1.00 89.19 173 ALA A N 1
ATOM 1368 C CA . ALA A 1 173 ? 22.772 -12.794 -36.640 1.00 89.19 173 ALA A CA 1
ATOM 1369 C C . ALA A 1 173 ? 23.954 -12.211 -37.434 1.00 89.19 173 ALA A C 1
ATOM 1371 O O . ALA A 1 173 ? 25.032 -12.798 -37.439 1.00 89.19 173 ALA A O 1
ATOM 1372 N N . GLU A 1 174 ? 23.792 -11.029 -38.032 1.00 89.69 174 GLU A N 1
ATOM 1373 C CA . GLU A 1 174 ? 24.854 -10.341 -38.779 1.00 89.69 174 GLU A CA 1
ATOM 1374 C C . GLU A 1 174 ? 26.060 -9.985 -37.897 1.00 89.69 174 GLU A C 1
ATOM 1376 O O . GLU A 1 174 ? 27.201 -10.215 -38.301 1.00 89.69 174 GLU A O 1
ATOM 1381 N N . GLY A 1 175 ? 25.831 -9.486 -36.675 1.00 87.19 175 GLY A N 1
ATOM 1382 C CA . GLY A 1 175 ? 26.909 -9.205 -35.719 1.00 87.19 175 GLY A CA 1
ATOM 1383 C C . GLY A 1 175 ? 27.711 -10.460 -35.357 1.00 87.19 175 GLY A C 1
ATOM 1384 O O . GLY A 1 175 ? 28.941 -10.439 -35.372 1.00 87.19 175 GLY A O 1
ATOM 1385 N N . LEU A 1 176 ? 27.027 -11.588 -35.124 1.00 88.44 176 LEU A N 1
ATOM 1386 C CA . LEU A 1 176 ? 27.687 -12.874 -34.871 1.00 88.44 176 LEU A CA 1
ATOM 1387 C C . LEU A 1 176 ? 28.515 -13.347 -36.073 1.00 88.44 176 LEU A C 1
ATOM 1389 O O . LEU A 1 176 ? 29.641 -13.801 -35.886 1.00 88.44 176 LEU A O 1
ATOM 1393 N N . ILE A 1 177 ? 27.995 -13.204 -37.298 1.00 91.62 177 ILE A N 1
ATOM 1394 C CA . ILE A 1 177 ? 28.724 -13.545 -38.533 1.00 91.62 177 ILE A CA 1
ATOM 1395 C C . ILE A 1 177 ? 29.989 -12.684 -38.681 1.00 91.62 177 ILE A C 1
ATOM 1397 O O . ILE A 1 177 ? 31.023 -13.183 -39.120 1.00 91.62 177 ILE A O 1
ATOM 1401 N N . ARG A 1 178 ? 29.944 -11.411 -38.265 1.00 89.88 178 ARG A N 1
ATOM 1402 C CA . ARG A 1 178 ? 31.105 -10.502 -38.246 1.00 89.88 178 ARG A CA 1
ATOM 1403 C C . ARG A 1 178 ? 32.125 -10.830 -37.141 1.00 89.88 178 ARG A C 1
ATOM 1405 O O . ARG A 1 178 ? 33.203 -10.245 -37.114 1.00 89.88 178 ARG A O 1
ATOM 1412 N N . GLY A 1 179 ? 31.809 -11.757 -36.236 1.00 89.19 179 GLY A N 1
ATOM 1413 C CA . GLY A 1 179 ? 32.661 -12.124 -35.103 1.00 89.19 179 GLY A CA 1
ATOM 1414 C C . GLY A 1 179 ? 32.462 -11.256 -33.855 1.00 89.19 179 GLY A C 1
ATOM 1415 O O . GLY A 1 179 ? 33.265 -11.334 -32.925 1.00 89.19 179 GLY A O 1
ATOM 1416 N N . GLU A 1 180 ? 31.403 -10.441 -33.793 1.00 85.56 180 GLU A N 1
ATOM 1417 C CA . GLU A 1 180 ? 31.051 -9.695 -32.584 1.00 85.56 180 GLU A CA 1
ATOM 1418 C C . GLU A 1 180 ? 30.554 -10.669 -31.507 1.00 85.56 180 GLU A C 1
ATOM 1420 O O . GLU A 1 180 ? 29.631 -11.455 -31.730 1.00 85.56 180 GLU A O 1
ATOM 1425 N N . ARG A 1 181 ? 31.151 -10.623 -30.308 1.00 78.56 181 ARG A N 1
ATOM 1426 C CA . ARG A 1 181 ? 30.722 -11.458 -29.180 1.00 78.56 181 ARG A CA 1
ATOM 1427 C C . ARG A 1 181 ? 29.755 -10.669 -28.301 1.00 78.56 181 ARG A C 1
ATOM 1429 O O . ARG A 1 181 ? 30.187 -9.760 -27.594 1.00 78.56 181 ARG A O 1
ATOM 1436 N N . PRO A 1 182 ? 28.456 -10.992 -28.309 1.00 69.56 182 PRO A N 1
ATOM 1437 C CA . PRO A 1 182 ? 27.517 -10.259 -27.488 1.00 69.56 182 PRO A CA 1
ATOM 1438 C C . PRO A 1 182 ? 27.728 -10.562 -26.004 1.00 69.56 182 PRO A C 1
ATOM 1440 O O . PRO A 1 182 ? 27.888 -11.716 -25.603 1.00 69.56 182 PRO A O 1
ATOM 1443 N N . GLU A 1 183 ? 27.670 -9.521 -25.179 1.00 72.31 183 GLU A N 1
ATOM 1444 C CA . GLU A 1 183 ? 27.737 -9.676 -23.729 1.00 72.31 183 GLU A CA 1
ATOM 1445 C C . GLU A 1 183 ? 26.440 -10.292 -23.167 1.00 72.31 183 GLU A C 1
ATOM 1447 O O . GLU A 1 183 ? 25.335 -9.889 -23.563 1.00 72.31 183 GLU A O 1
ATOM 1452 N N . PRO A 1 184 ? 26.543 -11.234 -22.212 1.00 68.06 184 PRO A N 1
ATOM 1453 C CA . PRO A 1 184 ? 25.391 -11.762 -21.489 1.00 68.06 184 PRO A CA 1
ATOM 1454 C C . PRO A 1 184 ? 24.604 -10.640 -20.800 1.00 68.06 184 PRO A C 1
ATOM 1456 O O . PRO A 1 184 ? 25.176 -9.759 -20.165 1.00 68.06 184 PRO A O 1
ATOM 1459 N N . GLY A 1 185 ? 23.276 -10.661 -20.918 1.00 64.38 185 GLY A N 1
ATOM 1460 C CA . GLY A 1 185 ? 22.393 -9.698 -20.247 1.00 64.38 185 GLY A CA 1
ATOM 1461 C C . GLY A 1 185 ? 22.269 -8.325 -20.920 1.00 64.38 185 GLY A C 1
ATOM 1462 O O . GLY A 1 185 ? 21.333 -7.587 -20.601 1.00 64.38 185 GLY A O 1
ATOM 1463 N N . LYS A 1 186 ? 23.119 -7.981 -21.900 1.00 69.50 186 LYS A N 1
ATOM 1464 C CA . LYS A 1 186 ? 22.895 -6.789 -22.729 1.00 69.50 186 LYS A CA 1
ATOM 1465 C C . LYS A 1 186 ? 21.780 -7.055 -23.737 1.00 69.50 186 LYS A C 1
ATOM 1467 O O . LYS A 1 186 ? 21.823 -8.012 -24.516 1.00 69.50 186 LYS A O 1
ATOM 1472 N N . ARG A 1 187 ? 20.768 -6.179 -23.722 1.00 63.12 187 ARG A N 1
ATOM 1473 C CA . ARG A 1 187 ? 19.703 -6.186 -24.733 1.00 63.12 187 ARG A CA 1
ATOM 1474 C C . ARG A 1 187 ? 20.340 -6.005 -26.117 1.00 63.12 187 ARG A C 1
ATOM 1476 O O . ARG A 1 187 ? 21.278 -5.215 -26.234 1.00 63.12 187 ARG A O 1
ATOM 1483 N N . PRO A 1 188 ? 19.860 -6.721 -27.146 1.00 62.62 188 PRO A N 1
ATOM 1484 C CA . PRO A 1 188 ? 20.328 -6.492 -28.503 1.00 62.62 188 PRO A CA 1
ATOM 1485 C C . PRO A 1 188 ? 20.059 -5.035 -28.926 1.00 62.62 188 PRO A C 1
ATOM 1487 O O . PRO A 1 188 ? 19.170 -4.386 -28.355 1.00 62.62 188 PRO A O 1
ATOM 1490 N N . PRO A 1 189 ? 20.853 -4.498 -29.871 1.00 62.94 189 PRO A N 1
ATOM 1491 C CA . PRO A 1 189 ? 20.709 -3.122 -30.325 1.00 62.94 189 PRO A CA 1
ATOM 1492 C C . PRO A 1 189 ? 19.282 -2.870 -30.824 1.00 62.94 189 PRO A C 1
ATOM 1494 O O . PRO A 1 189 ? 18.650 -3.741 -31.420 1.00 62.94 189 PRO A O 1
ATOM 1497 N N . LYS A 1 190 ? 18.756 -1.675 -30.535 1.00 58.16 190 LYS A N 1
ATOM 1498 C CA . LYS A 1 190 ? 17.471 -1.241 -31.090 1.00 58.16 190 LYS A CA 1
ATOM 1499 C C . LYS A 1 190 ? 17.639 -1.083 -32.598 1.00 58.16 190 LYS A C 1
ATOM 1501 O O . LYS A 1 190 ? 18.612 -0.465 -33.021 1.00 58.16 190 LYS A O 1
ATOM 1506 N N . ALA A 1 191 ? 16.697 -1.601 -33.377 1.00 49.00 191 ALA A N 1
ATOM 1507 C CA . ALA A 1 191 ? 16.670 -1.335 -34.805 1.00 49.00 191 ALA A CA 1
ATOM 1508 C C . ALA A 1 191 ? 16.551 0.184 -35.055 1.00 49.00 191 ALA A C 1
ATOM 1510 O O . ALA A 1 191 ? 15.753 0.860 -34.399 1.00 49.00 191 ALA A O 1
ATOM 1511 N N . GLY A 1 192 ? 17.380 0.720 -35.958 1.00 53.31 192 GLY A N 1
ATOM 1512 C CA . GLY A 1 192 ? 17.264 2.095 -36.459 1.00 53.31 192 GLY A CA 1
ATOM 1513 C C . GLY A 1 192 ? 17.944 3.211 -35.650 1.00 53.31 192 GLY A C 1
ATOM 1514 O O . GLY A 1 192 ? 17.344 4.273 -35.475 1.00 53.31 192 GLY A O 1
ATOM 1515 N N . LYS A 1 193 ? 19.185 3.025 -35.185 1.00 38.78 193 LYS A N 1
ATOM 1516 C CA . LYS A 1 193 ? 20.098 4.143 -34.884 1.00 38.78 193 LYS A CA 1
ATOM 1517 C C . LYS A 1 193 ? 21.474 3.907 -35.475 1.00 38.78 193 LYS A C 1
ATOM 1519 O O . LYS A 1 193 ? 21.953 2.762 -35.345 1.00 38.78 193 LYS A O 1
#

pLDDT: mean 78.41, std 21.39, range [31.0, 98.19]

Sequence (193 aa):
MSMKYLLAGLAAFAFCAGLYAGPPAGGPPPPPPDGVDGPPPPPSREQRGFGPAVWRAFSRLTEEQRQELLKLQVSDAEQFRTKMRELGEALRKEEKAGFEALLKLAEKCRAATDEKEKAALKQEIVGRIRTHYMERLEDNKRQLEEMKRRTARLEEELRKREANAEEVIKARAEGLIRGERPEPGKRPPKAGK

Foldseek 3Di:
DDDDDDDDDDDDPDDPPPDPPDDDDDDDPDDPPPDPPDDPPDDDPVRDDDDPLLVLLLLPDDPVVNVVLVVCVVVPVPVSVVVSVVSSVVSVVVVVVLVVVLVVLVVVLVVDPDPVVNVVSVVVSVVSVVVVVVSVVVSVVSVVVVVVVVVVVVVVVVVVCVVCVVVQVVQVVVCVVVVNDDDPPDDGDDPDD

Radius of gyration: 28.52 Å; chains: 1; bounding box: 71×52×72 Å

Secondary structure (DSSP, 8-state):
---------------------PPPS--PPPPPPTT--PSPPPPPTTTSPPPHHHHHHHHTS-HHHHHHHHHHHHH-HHHHHHHHHHHHHHHHHHHHHHHHHHHHHHHHHHH---HHHHHHHHHHHHHHHHHHHHHHHHHHHHHHHHHHHHHHHHHHHHHHHHHTHHHHHHHHHHHHHTT--PPTTPPPPPS--

Organism: NCBI:txid2606640